Protein AF-A0A6C0E904-F1 (afdb_monomer_lite)

Secondary structure (DSSP, 8-state):
--STTSTT-EEEEEEETTTTEEEEEEES--TTS--SEEEEEEETTTTEEEEEEESSPP--------TTSHHHHHHHHHHHHHHHHHHHHTT-HHHHHHHHHHHHHH-HHHHHHHHHHHHHHTS--BTTHHHHHHHHHHTTSSPPPHHHHHHHHHHHHH----------TT---PPP-HHHHHHHHTS---HHHHHHHHHHHHHHHT---HHHHHHHHHHHHHHHHHHHSTTHHHHHTTSBPPPSS---------SPPPPPGGGS-TTT-TTHHHHHHHHHHHHH-----HHHHHHHHIIIIIT--TT---HHHHHHHHHHHHHHHHHHHHHHHHHHHHHHHH----

Structure (mmCIF, N/CA/C/O backbone):
data_AF-A0A6C0E904-F1
#
_entry.id   AF-A0A6C0E904-F1
#
loop_
_atom_site.group_PDB
_atom_site.id
_atom_site.type_symbol
_atom_site.label_atom_id
_atom_site.label_alt_id
_atom_site.label_comp_id
_atom_site.label_asym_id
_atom_site.label_entity_id
_atom_site.label_seq_id
_atom_site.pdbx_PDB_ins_code
_atom_site.Cartn_x
_atom_site.Cartn_y
_atom_site.Cartn_z
_atom_site.occupancy
_atom_site.B_iso_or_equiv
_atom_site.auth_seq_id
_atom_site.auth_comp_id
_atom_site.auth_asym_id
_atom_site.auth_atom_id
_atom_site.pdbx_PDB_model_num
ATOM 1 N N . MET A 1 1 ? -29.535 -12.963 14.434 1.00 43.94 1 MET A N 1
ATOM 2 C CA . MET A 1 1 ? -30.318 -11.845 13.851 1.00 43.94 1 MET A CA 1
ATOM 3 C C . MET A 1 1 ? -29.346 -10.723 13.521 1.00 43.94 1 MET A C 1
ATOM 5 O O . MET A 1 1 ? -28.698 -10.264 14.450 1.00 43.94 1 MET A O 1
ATOM 9 N N . ASN A 1 2 ? -29.235 -10.343 12.244 1.00 56.12 2 ASN A N 1
ATOM 10 C CA . ASN A 1 2 ? -28.222 -9.419 11.703 1.00 56.12 2 ASN A CA 1
ATOM 11 C C . ASN A 1 2 ? -28.198 -8.074 12.448 1.00 56.12 2 ASN A C 1
ATOM 13 O O . ASN A 1 2 ? -29.245 -7.440 12.568 1.00 56.12 2 ASN A O 1
ATOM 17 N N . SER A 1 3 ? -27.030 -7.636 12.924 1.00 60.50 3 SER A N 1
ATOM 18 C CA . SER A 1 3 ? -26.832 -6.307 13.523 1.00 60.50 3 SER A CA 1
ATOM 19 C C . SER A 1 3 ? -27.028 -5.215 12.477 1.00 60.50 3 SER A C 1
ATOM 21 O O . SER A 1 3 ? -27.799 -4.291 12.703 1.00 60.50 3 SER A O 1
ATOM 23 N N . LEU A 1 4 ? -26.421 -5.373 11.299 1.00 62.88 4 LEU A N 1
ATOM 24 C CA . LEU A 1 4 ? -26.416 -4.368 10.227 1.00 62.88 4 LEU A CA 1
ATOM 25 C C . LEU A 1 4 ? -27.795 -4.016 9.645 1.00 62.88 4 LEU A C 1
ATOM 27 O O . LEU A 1 4 ? -27.949 -2.959 9.044 1.00 62.88 4 LEU A O 1
ATOM 31 N N . ALA A 1 5 ? -28.791 -4.892 9.799 1.00 59.69 5 ALA A N 1
ATOM 32 C CA . ALA A 1 5 ? -30.142 -4.692 9.265 1.00 59.69 5 ALA A CA 1
ATOM 33 C C . ALA A 1 5 ? -31.155 -4.215 10.321 1.00 59.69 5 ALA A C 1
ATOM 35 O O . ALA A 1 5 ? -32.323 -4.005 9.997 1.00 59.69 5 ALA A O 1
ATOM 36 N N . LYS A 1 6 ? -30.746 -4.085 11.589 1.00 68.19 6 LYS A N 1
ATOM 37 C CA . LYS A 1 6 ? -31.624 -3.588 12.651 1.00 68.19 6 LYS A CA 1
ATOM 38 C C . LYS A 1 6 ? -31.617 -2.065 12.654 1.00 68.19 6 LYS A C 1
ATOM 40 O O . LYS A 1 6 ? -30.557 -1.443 12.720 1.00 68.19 6 LYS A O 1
ATOM 45 N N . GLU A 1 7 ? -32.809 -1.477 12.668 1.00 62.47 7 GLU A N 1
ATOM 46 C CA . GLU A 1 7 ? -32.982 -0.061 12.982 1.00 62.47 7 GLU A CA 1
ATOM 47 C C . GLU A 1 7 ? -32.265 0.241 14.314 1.00 62.47 7 GLU A C 1
ATOM 49 O O . GLU A 1 7 ? -32.471 -0.457 15.309 1.00 62.47 7 GLU A O 1
ATOM 54 N N . ASN A 1 8 ? -31.404 1.265 14.317 1.00 73.81 8 ASN A N 1
ATOM 55 C CA . ASN A 1 8 ? -30.592 1.749 15.450 1.00 73.81 8 ASN A CA 1
ATOM 56 C C . ASN A 1 8 ? -29.243 1.061 15.735 1.00 73.81 8 ASN A C 1
ATOM 58 O O . ASN A 1 8 ? -28.628 1.374 16.757 1.00 73.81 8 ASN A O 1
ATOM 62 N N . VAL A 1 9 ? -28.730 0.179 14.872 1.00 83.12 9 VAL A N 1
ATOM 63 C CA . VAL A 1 9 ? -27.335 -0.287 15.001 1.00 83.12 9 VAL A CA 1
ATOM 64 C C . VAL A 1 9 ? -26.389 0.677 14.290 1.00 83.12 9 VAL A C 1
ATOM 66 O O . VAL A 1 9 ? -26.571 0.993 13.117 1.00 83.12 9 VAL A O 1
ATOM 69 N N . ARG A 1 10 ? -25.374 1.155 15.013 1.00 88.56 10 ARG A N 1
A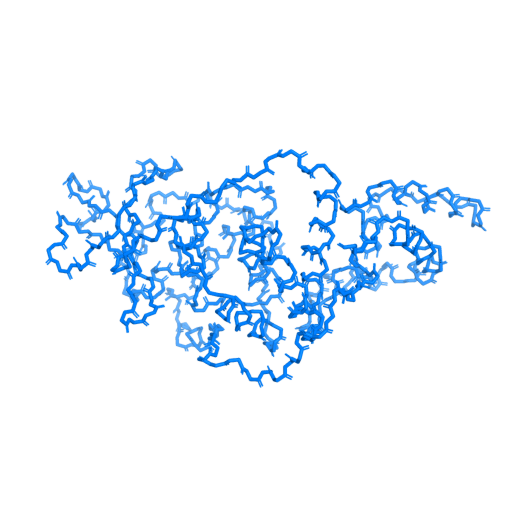TOM 70 C CA . ARG A 1 10 ? -24.295 1.987 14.478 1.00 88.56 10 ARG A CA 1
ATOM 71 C C . ARG A 1 10 ? -23.112 1.110 14.097 1.00 88.56 10 ARG A C 1
ATOM 73 O O . ARG A 1 10 ? -22.752 0.204 14.849 1.00 88.56 10 ARG A O 1
ATOM 80 N N . THR A 1 11 ? -22.482 1.442 12.978 1.00 92.81 11 THR A N 1
ATOM 81 C CA . THR A 1 11 ? -21.191 0.882 12.574 1.00 92.81 11 THR A CA 1
ATOM 82 C C . THR A 1 11 ? -20.101 1.873 12.950 1.00 92.81 11 THR A C 1
ATOM 84 O O . THR A 1 11 ? -20.075 2.985 12.424 1.00 92.81 11 THR A O 1
ATOM 87 N N . ILE A 1 12 ? -19.216 1.486 13.864 1.00 95.50 12 ILE A N 1
ATOM 88 C CA . ILE A 1 12 ? -18.150 2.343 14.388 1.00 95.50 12 ILE A CA 1
ATOM 89 C C . ILE A 1 12 ? -16.799 1.716 14.040 1.00 95.50 12 ILE A C 1
ATOM 91 O O . ILE A 1 12 ? -16.522 0.595 14.452 1.00 95.50 12 ILE A O 1
ATOM 95 N N . CYS A 1 13 ? -15.952 2.435 13.311 1.00 96.88 13 CYS A N 1
ATOM 96 C CA . CYS A 1 13 ? -14.543 2.104 13.112 1.00 96.88 13 CYS A CA 1
ATOM 97 C C . CYS A 1 13 ? -13.729 2.936 14.108 1.00 96.88 13 CYS A C 1
ATOM 99 O O . CYS A 1 13 ? -13.632 4.157 13.971 1.00 96.88 13 CYS A O 1
ATOM 101 N N . TYR A 1 14 ? -13.218 2.289 15.154 1.00 97.44 14 TYR A N 1
ATOM 102 C CA . TYR A 1 14 ? -12.625 2.959 16.308 1.00 97.44 14 TYR A CA 1
ATOM 103 C C . TYR A 1 14 ? -11.145 2.627 16.453 1.00 97.44 14 TYR A C 1
ATOM 105 O O . TYR A 1 14 ? -10.772 1.457 16.545 1.00 97.44 14 TYR A O 1
ATOM 113 N N . TYR A 1 15 ? -10.315 3.665 16.517 1.00 97.19 15 TYR A N 1
ATOM 114 C CA . TYR A 1 15 ? -8.904 3.563 16.870 1.00 97.19 15 TYR A CA 1
ATOM 115 C C . TYR A 1 15 ? -8.703 3.775 18.374 1.00 97.19 15 TYR A C 1
ATOM 117 O O . TYR A 1 15 ? -9.205 4.745 18.934 1.00 97.19 15 TYR A O 1
ATOM 125 N N . SER A 1 16 ? -7.937 2.892 19.018 1.00 96.12 16 SER A N 1
ATOM 126 C CA . SER A 1 16 ? -7.557 3.029 20.426 1.00 96.12 16 SER A CA 1
ATOM 127 C C . SER A 1 16 ? -6.057 3.254 20.568 1.00 96.12 16 SER A C 1
ATOM 129 O O . SER A 1 16 ? -5.263 2.355 20.290 1.00 96.12 16 SER A O 1
ATOM 131 N N . THR A 1 17 ? -5.659 4.404 21.103 1.00 93.62 17 THR A N 1
ATOM 132 C CA . THR A 1 17 ? -4.259 4.730 21.419 1.00 93.62 17 THR A CA 1
ATOM 133 C C . THR A 1 17 ? -3.645 3.788 22.439 1.00 93.62 17 THR A C 1
ATOM 135 O O . THR A 1 17 ? -2.466 3.459 22.333 1.00 93.62 17 THR A O 1
ATOM 138 N N . LYS A 1 18 ? -4.441 3.298 23.398 1.00 93.38 18 LYS A N 1
ATOM 139 C CA . LYS A 1 18 ? -3.979 2.344 24.416 1.00 93.38 18 LYS A CA 1
ATOM 140 C C . LYS A 1 18 ? -3.480 1.036 23.802 1.00 93.38 18 LYS A C 1
ATOM 142 O O . LYS A 1 18 ? -2.537 0.442 24.315 1.00 93.38 18 LYS A O 1
ATOM 147 N N . THR A 1 19 ? -4.148 0.560 22.753 1.00 93.56 19 THR A N 1
ATOM 148 C CA . THR A 1 19 ? -3.811 -0.718 22.103 1.00 93.56 19 THR A CA 1
ATOM 149 C C . THR A 1 19 ? -3.031 -0.542 20.805 1.00 93.56 19 THR A C 1
ATOM 151 O O . THR A 1 19 ? -2.416 -1.499 20.344 1.00 93.56 19 THR A O 1
ATOM 154 N N . GLY A 1 20 ? -3.066 0.651 20.207 1.00 92.00 20 GLY A N 1
ATOM 155 C CA . GLY A 1 20 ? -2.562 0.909 18.861 1.00 92.00 20 GLY A CA 1
ATOM 156 C C . GLY A 1 20 ? -3.383 0.231 17.760 1.00 92.00 20 GLY A C 1
ATOM 157 O O . GLY A 1 20 ? -2.910 0.147 16.632 1.00 92.00 20 GLY A O 1
ATOM 158 N N . LYS A 1 21 ? -4.589 -0.273 18.060 1.00 95.12 21 LYS A N 1
ATOM 159 C CA . LYS A 1 21 ? -5.407 -1.063 17.127 1.00 95.12 21 LYS A CA 1
ATOM 160 C C . LYS A 1 21 ? -6.662 -0.320 16.687 1.00 95.12 21 LYS A C 1
ATOM 162 O O . LYS A 1 21 ? -7.208 0.505 17.422 1.00 95.12 21 LYS A O 1
ATOM 167 N N . VAL A 1 22 ? -7.123 -0.652 15.483 1.00 97.00 22 VAL A N 1
ATOM 168 C CA . VAL A 1 22 ? -8.431 -0.247 14.957 1.00 97.00 22 VAL A CA 1
ATOM 169 C C . VAL A 1 22 ? -9.358 -1.448 14.974 1.00 97.00 22 VAL A C 1
ATOM 171 O O . VAL A 1 22 ? -9.016 -2.485 14.409 1.00 97.00 22 VAL A O 1
ATOM 174 N N . ASN A 1 23 ? -10.526 -1.276 15.586 1.00 96.38 23 ASN A N 1
ATOM 175 C CA . ASN A 1 23 ? -11.571 -2.289 15.652 1.00 96.38 23 ASN A CA 1
ATOM 176 C C . ASN A 1 23 ? -12.877 -1.765 15.053 1.00 96.38 23 ASN A C 1
ATOM 178 O O . ASN A 1 23 ? -13.188 -0.573 15.143 1.00 96.38 23 ASN A O 1
ATOM 182 N N . TRP A 1 24 ? -13.662 -2.674 14.482 1.00 94.69 24 TRP A N 1
ATOM 183 C CA . TRP A 1 24 ? -15.008 -2.387 13.998 1.00 94.69 24 TRP A CA 1
ATOM 184 C C . TRP A 1 24 ? -16.057 -2.885 14.991 1.00 94.69 24 TRP A C 1
ATOM 186 O O . TRP A 1 24 ? -16.053 -4.048 15.384 1.00 94.69 24 TRP A O 1
ATOM 196 N N . TYR A 1 25 ? -16.976 -2.003 15.374 1.00 92.25 25 TYR A N 1
ATOM 197 C CA . TYR A 1 25 ? -18.057 -2.283 16.311 1.00 92.25 25 TYR A CA 1
ATOM 198 C C . TYR A 1 25 ? -19.418 -2.094 15.643 1.00 92.25 25 TYR A C 1
ATOM 200 O O . TYR A 1 25 ? -19.656 -1.093 14.966 1.00 92.25 25 TYR A O 1
ATOM 208 N N . PHE A 1 26 ? -20.337 -3.022 15.912 1.00 89.50 26 PHE A N 1
ATOM 209 C CA . PHE A 1 26 ? -21.730 -2.975 15.461 1.00 89.50 26 PHE A CA 1
ATOM 210 C C . PHE A 1 26 ? -22.632 -2.921 16.692 1.00 89.50 26 PHE A C 1
ATOM 212 O O . PHE A 1 26 ? -23.015 -3.946 17.255 1.00 89.50 26 PHE A O 1
ATOM 219 N N . THR A 1 27 ? -22.910 -1.713 17.176 1.00 88.38 27 THR A N 1
ATOM 220 C CA . THR A 1 27 ? -23.521 -1.496 18.497 1.00 88.38 27 THR A CA 1
ATOM 221 C C . THR A 1 27 ? -24.623 -0.445 18.449 1.00 88.38 27 THR A C 1
ATOM 223 O O . THR A 1 27 ? -24.579 0.494 17.658 1.00 88.38 27 THR A O 1
ATOM 226 N N . SER A 1 28 ? -25.622 -0.579 19.321 1.00 85.38 28 SER A N 1
ATOM 227 C CA . SER A 1 28 ? -26.646 0.450 19.537 1.00 85.38 28 SER A CA 1
ATOM 228 C C . SER A 1 28 ? -26.178 1.580 20.463 1.00 85.38 28 SER A C 1
ATOM 230 O O . SER A 1 28 ? -26.825 2.624 20.523 1.00 85.38 28 SER A O 1
ATOM 232 N N . SER A 1 29 ? -25.064 1.401 21.185 1.00 84.62 29 SER A N 1
ATOM 233 C CA . SER A 1 29 ? -24.567 2.359 22.180 1.00 84.62 29 SER A CA 1
ATOM 234 C C . SER A 1 29 ? -23.047 2.539 22.140 1.00 84.62 29 SER A C 1
ATOM 236 O O . SER A 1 29 ? -22.302 1.588 21.906 1.00 84.62 29 SER A O 1
ATOM 238 N N . ARG A 1 30 ? -22.601 3.770 22.433 1.00 85.62 30 ARG A N 1
ATOM 239 C CA . ARG A 1 30 ? -21.188 4.168 22.558 1.00 85.62 30 ARG A CA 1
ATOM 240 C C . ARG A 1 30 ? -20.601 3.943 23.957 1.00 85.62 30 ARG A C 1
ATOM 242 O O . ARG A 1 30 ? -19.405 4.133 24.118 1.00 85.62 30 ARG A O 1
ATOM 249 N N . ASN A 1 31 ? -21.404 3.562 24.956 1.00 80.69 31 ASN A N 1
ATOM 250 C CA . ASN A 1 31 ? -21.080 3.724 26.387 1.00 80.69 31 ASN A CA 1
ATOM 251 C C . ASN A 1 31 ? -19.760 3.092 26.879 1.00 80.69 31 ASN A C 1
ATOM 253 O O . ASN A 1 31 ? -19.313 3.436 27.966 1.00 80.69 31 ASN A O 1
ATOM 257 N N . ASN A 1 32 ? -19.139 2.194 26.109 1.00 87.94 32 ASN A N 1
ATOM 258 C CA . ASN A 1 32 ? -17.887 1.527 26.477 1.00 87.94 32 ASN A CA 1
ATOM 259 C C . ASN A 1 32 ? -16.644 2.076 25.751 1.00 87.94 32 ASN A C 1
ATOM 261 O O . ASN A 1 32 ? -15.551 1.560 25.970 1.00 87.94 32 ASN A O 1
ATOM 265 N N . LEU A 1 33 ? -16.793 3.069 24.869 1.00 91.50 33 LEU A N 1
ATOM 266 C CA . LEU A 1 33 ? -15.692 3.652 24.100 1.00 91.50 33 LEU A CA 1
ATOM 267 C C . LEU A 1 33 ? -15.381 5.059 24.621 1.00 91.50 33 LEU A C 1
ATOM 269 O O . LEU A 1 33 ? -16.272 5.907 24.689 1.00 91.50 33 LEU A O 1
ATOM 273 N N . ASP A 1 34 ? -14.114 5.315 24.949 1.00 94.75 34 ASP A N 1
ATOM 274 C CA . ASP A 1 34 ? -13.622 6.664 25.247 1.00 94.75 34 ASP A CA 1
ATOM 275 C C . ASP A 1 34 ? -13.427 7.406 23.920 1.00 94.75 34 ASP A C 1
ATOM 277 O O . ASP A 1 34 ? -12.420 7.235 23.231 1.00 94.75 34 ASP A O 1
ATOM 281 N N . ILE A 1 35 ? -14.463 8.121 23.484 1.00 95.25 35 ILE A N 1
ATOM 282 C CA . ILE A 1 35 ? -14.490 8.802 22.188 1.00 95.25 35 ILE A CA 1
ATOM 283 C C . ILE A 1 35 ? -14.208 10.284 22.413 1.00 95.25 35 ILE A C 1
ATOM 285 O O . ILE A 1 35 ? -15.073 11.026 22.878 1.00 95.25 35 ILE A O 1
ATOM 289 N N . LYS A 1 36 ? -13.011 10.715 22.014 1.00 95.00 36 LYS A N 1
ATOM 290 C CA . LYS A 1 36 ? -12.590 12.123 22.000 1.00 95.00 36 LYS A CA 1
ATOM 291 C C . LYS A 1 36 ? -12.672 12.750 20.609 1.00 95.00 36 LYS A C 1
ATOM 293 O O . LYS A 1 36 ? -12.889 13.953 20.482 1.00 95.00 36 LYS A O 1
ATOM 298 N N . PHE A 1 37 ? -12.565 11.931 19.566 1.00 94.81 37 PHE A N 1
ATOM 299 C CA . PHE A 1 37 ? -12.764 12.315 18.172 1.00 94.81 37 PHE A CA 1
ATOM 300 C C . PHE A 1 37 ? -13.828 11.429 17.524 1.00 94.81 37 PHE A C 1
ATOM 302 O O . PHE A 1 37 ? -13.813 10.214 17.704 1.00 94.81 37 PHE A O 1
ATOM 309 N N . SER A 1 38 ? -14.724 12.028 16.734 1.00 95.62 38 SER A N 1
ATOM 310 C CA . SER A 1 38 ? -15.719 11.311 15.934 1.00 95.62 38 SER A CA 1
ATOM 311 C C . SER A 1 38 ? -15.998 12.055 14.628 1.00 95.62 38 SER A C 1
ATOM 313 O O . SER A 1 38 ? -16.242 13.261 14.638 1.00 95.62 38 SER A O 1
ATOM 315 N N . LYS A 1 39 ? -16.055 11.327 13.512 1.00 95.06 39 LYS A N 1
ATOM 316 C CA . LYS A 1 39 ? -16.443 11.826 12.187 1.00 95.06 39 LYS A CA 1
ATOM 317 C C . LYS A 1 39 ? -17.333 10.803 11.492 1.00 95.06 39 LYS A C 1
ATOM 319 O O . LYS A 1 39 ? -16.958 9.645 11.364 1.00 95.06 39 LYS A O 1
ATOM 324 N N . GLU A 1 40 ? -18.496 11.227 11.014 1.00 96.06 40 GLU A N 1
ATOM 325 C CA . GLU A 1 40 ? -19.388 10.355 10.247 1.00 96.06 40 GLU A CA 1
ATOM 326 C C . GLU A 1 40 ? -19.047 10.414 8.752 1.00 96.06 40 GLU A C 1
ATOM 328 O O . GLU A 1 40 ? -18.824 11.492 8.194 1.00 96.06 40 GLU A O 1
ATOM 333 N N . ILE A 1 41 ? -19.002 9.254 8.097 1.00 95.00 41 ILE A N 1
ATOM 334 C CA . ILE A 1 41 ? -18.851 9.123 6.645 1.00 95.00 41 ILE A CA 1
ATOM 335 C C . ILE A 1 41 ? -19.942 8.223 6.073 1.00 95.00 41 ILE A C 1
ATOM 337 O O . ILE A 1 41 ? -20.451 7.327 6.744 1.00 95.00 41 ILE A O 1
ATOM 341 N N . ARG A 1 42 ? -20.276 8.431 4.797 1.00 93.12 42 ARG A N 1
ATOM 342 C CA . ARG A 1 42 ? -21.235 7.592 4.074 1.00 93.12 42 ARG A CA 1
ATOM 343 C C . ARG A 1 42 ? -20.514 6.591 3.178 1.00 93.12 42 ARG A C 1
ATOM 345 O O . ARG A 1 42 ? -19.883 6.987 2.200 1.00 93.12 42 ARG A O 1
ATOM 352 N N . TRP A 1 43 ? -20.691 5.306 3.461 1.00 91.12 43 TRP A N 1
ATOM 353 C CA . TRP A 1 43 ? -20.290 4.200 2.598 1.00 91.12 43 TRP A CA 1
ATOM 354 C C . TRP A 1 43 ? -21.343 4.006 1.505 1.00 91.12 43 TRP A C 1
ATOM 356 O O . TRP A 1 43 ? -22.424 3.464 1.747 1.00 91.12 43 TRP A O 1
ATOM 366 N N . LYS A 1 44 ? -21.070 4.520 0.304 1.00 88.25 44 LYS A N 1
ATOM 367 C CA . LYS A 1 44 ? -22.079 4.656 -0.759 1.00 88.25 44 LYS A CA 1
ATOM 368 C C . LYS A 1 44 ? -22.573 3.311 -1.282 1.00 88.25 44 LYS A C 1
ATOM 370 O O . LYS A 1 44 ? -23.779 3.136 -1.436 1.00 88.25 44 LYS A O 1
ATOM 375 N N . GLU A 1 45 ? -21.655 2.382 -1.503 1.00 85.12 45 GLU A N 1
ATOM 376 C CA . GLU A 1 45 ? -21.875 1.048 -2.066 1.00 85.12 45 GLU A CA 1
ATOM 377 C C . GLU A 1 45 ? -22.826 0.236 -1.185 1.00 85.12 45 GLU A C 1
ATOM 379 O O . GLU A 1 45 ? -23.740 -0.418 -1.682 1.00 85.12 45 GLU A O 1
ATOM 384 N N . LEU A 1 46 ? -22.666 0.356 0.134 1.00 85.69 46 LEU A N 1
ATOM 385 C CA . LEU A 1 46 ? -23.505 -0.319 1.122 1.00 85.69 46 LEU A CA 1
ATOM 386 C C . LEU A 1 46 ? -24.697 0.509 1.597 1.00 85.69 46 LEU A C 1
ATOM 388 O O . LEU A 1 46 ? -25.559 -0.011 2.301 1.00 85.69 46 LEU A O 1
ATOM 392 N N . LYS A 1 47 ? -24.748 1.797 1.240 1.00 88.06 47 LYS A N 1
ATOM 393 C CA . LYS A 1 47 ? -25.707 2.775 1.776 1.00 88.06 47 LYS A CA 1
ATOM 394 C C . LYS A 1 47 ? -25.697 2.826 3.314 1.00 88.06 47 LYS A C 1
ATOM 396 O O . LYS A 1 47 ? -26.741 3.037 3.924 1.00 88.06 47 LYS A O 1
ATOM 401 N N . LEU A 1 48 ? -24.522 2.663 3.922 1.00 88.44 48 LEU A N 1
ATOM 402 C CA . LEU A 1 48 ? -24.327 2.694 5.373 1.00 88.44 48 LEU A CA 1
ATOM 403 C C . LEU A 1 48 ? -23.641 3.988 5.804 1.00 88.44 48 LEU A C 1
ATOM 405 O O . LEU A 1 48 ? -22.784 4.509 5.091 1.00 88.44 48 LEU A O 1
ATOM 409 N N . ASN A 1 49 ? -23.975 4.469 6.997 1.00 92.25 49 ASN A N 1
ATOM 410 C CA . ASN A 1 49 ? -23.180 5.485 7.673 1.00 92.25 49 ASN A CA 1
ATOM 411 C C . ASN A 1 49 ? -22.202 4.794 8.627 1.00 92.25 49 ASN A C 1
ATOM 413 O O . ASN A 1 49 ? -22.586 3.892 9.372 1.00 92.25 49 ASN A O 1
ATOM 417 N N . ILE A 1 50 ? -20.942 5.212 8.579 1.00 94.56 50 ILE A N 1
ATOM 418 C CA . ILE A 1 50 ? -19.878 4.730 9.455 1.00 94.56 50 ILE A CA 1
ATOM 419 C C . ILE A 1 50 ? -19.430 5.891 10.324 1.00 94.56 50 ILE A C 1
ATOM 421 O O . ILE A 1 50 ? -19.132 6.976 9.824 1.00 94.56 50 ILE A O 1
ATOM 425 N N . GLU A 1 51 ? -19.331 5.643 11.618 1.00 96.50 51 GLU A N 1
ATOM 426 C CA . GLU A 1 51 ? -18.680 6.543 12.551 1.00 96.50 51 GLU A CA 1
ATOM 427 C C . GLU A 1 51 ? -17.198 6.177 12.670 1.00 96.50 51 GLU A C 1
ATOM 429 O O . GLU A 1 51 ? -16.850 5.080 13.096 1.00 96.50 51 GLU A O 1
ATOM 434 N N . LEU A 1 52 ? -16.315 7.093 12.297 1.00 96.62 52 LEU A N 1
ATOM 435 C CA . LEU A 1 52 ? -14.879 6.996 12.531 1.00 96.62 52 LEU A CA 1
ATOM 436 C C . LEU A 1 52 ? -14.594 7.644 13.875 1.00 96.62 52 LEU A C 1
ATOM 438 O O . LEU A 1 52 ? -14.813 8.846 14.017 1.00 96.62 52 LEU A O 1
ATOM 442 N N . ALA A 1 53 ? -14.123 6.877 14.847 1.00 96.94 53 ALA A N 1
ATOM 443 C CA . ALA A 1 53 ? -13.953 7.359 16.210 1.00 96.94 53 ALA A CA 1
ATOM 444 C C . ALA A 1 53 ? -12.561 7.047 16.771 1.00 96.94 53 ALA A C 1
ATOM 446 O O . ALA A 1 53 ? -11.870 6.147 16.298 1.00 96.94 53 ALA A O 1
ATOM 447 N N . SER A 1 54 ? -12.128 7.815 17.769 1.00 96.69 54 SER A N 1
ATOM 448 C CA . SER A 1 54 ? -10.843 7.610 18.442 1.00 96.69 54 SER A CA 1
ATOM 449 C C . SER A 1 54 ? -10.826 8.214 19.848 1.00 96.69 54 SER A C 1
ATOM 451 O O . SER A 1 54 ? -11.557 9.170 20.116 1.00 96.69 54 SER A O 1
ATOM 453 N N . ASP A 1 55 ? -9.967 7.685 20.721 1.00 95.69 55 ASP A N 1
ATOM 454 C CA . ASP A 1 55 ? -9.567 8.292 22.005 1.00 95.69 55 ASP A CA 1
ATOM 455 C C . ASP A 1 55 ? -8.477 9.377 21.849 1.00 95.69 55 ASP A C 1
ATOM 457 O O . ASP A 1 55 ? -8.040 9.974 22.834 1.00 95.69 55 ASP A O 1
ATOM 461 N N . LEU A 1 56 ? -8.048 9.668 20.615 1.00 93.19 56 LEU A N 1
ATOM 462 C CA . LEU A 1 56 ? -7.165 10.790 20.296 1.00 93.19 56 LEU A CA 1
ATOM 463 C C . LEU A 1 56 ? -7.891 12.131 20.389 1.00 93.19 56 LEU A C 1
ATOM 465 O O . LEU A 1 56 ? -8.991 12.309 19.864 1.00 93.19 56 LEU A O 1
ATOM 469 N N . GLU A 1 57 ? -7.208 13.109 20.971 1.00 87.56 57 GLU A N 1
ATOM 470 C CA . GLU A 1 57 ? -7.605 14.510 20.880 1.00 87.56 57 GLU A CA 1
ATOM 471 C C . GLU A 1 57 ? -7.236 15.055 19.500 1.00 87.56 57 GLU A C 1
ATOM 473 O O . GLU A 1 57 ? -6.147 14.802 18.980 1.00 87.56 57 GLU A O 1
ATOM 478 N N . VAL A 1 58 ? -8.164 15.792 18.887 1.00 84.25 58 VAL A N 1
ATOM 479 C CA . VAL A 1 58 ? -7.911 16.441 17.601 1.00 84.25 58 VAL A CA 1
ATOM 480 C C . VAL A 1 58 ? -6.914 17.564 17.821 1.00 84.25 58 VAL A C 1
ATOM 482 O O . VAL A 1 58 ? -7.207 18.542 18.506 1.00 84.25 58 VAL A O 1
ATOM 485 N N . THR A 1 59 ? -5.751 17.457 17.194 1.00 71.81 59 THR A N 1
ATOM 486 C CA . THR A 1 59 ? -4.862 18.599 17.031 1.00 71.81 59 THR A CA 1
ATOM 487 C C . THR A 1 59 ? -5.361 19.386 15.824 1.00 71.81 59 THR A C 1
ATOM 489 O O . THR A 1 59 ? -5.315 18.914 14.691 1.00 71.81 59 THR A O 1
ATOM 492 N N . SER A 1 60 ? -5.928 20.571 16.055 1.00 59.38 60 SER A N 1
ATOM 493 C CA . SER A 1 60 ? -6.350 21.473 14.981 1.00 59.38 60 SER A CA 1
ATOM 494 C C . SER A 1 60 ? -5.122 21.920 14.182 1.00 59.38 60 SER A C 1
ATOM 496 O O . SER A 1 60 ? -4.456 22.890 14.539 1.00 59.38 60 SER A O 1
ATOM 498 N N . ASN A 1 61 ? -4.785 21.194 13.119 1.00 55.09 61 ASN A N 1
ATOM 499 C CA . ASN A 1 61 ? -3.784 21.637 12.160 1.00 55.09 61 ASN A CA 1
ATOM 500 C C . ASN A 1 61 ? -4.458 22.571 11.149 1.00 55.09 61 ASN A C 1
ATOM 502 O O . ASN A 1 61 ? -4.917 22.129 10.099 1.00 55.09 61 ASN A O 1
ATOM 506 N N . ASP A 1 62 ? -4.454 23.871 11.448 1.00 49.91 62 ASP A N 1
ATOM 507 C CA . ASP A 1 62 ? -4.755 24.965 10.506 1.00 49.91 62 ASP A CA 1
ATOM 508 C C . ASP A 1 62 ? -3.635 25.153 9.458 1.00 49.91 62 ASP A C 1
ATOM 510 O O . ASP A 1 62 ? -3.325 26.266 9.032 1.00 49.91 62 ASP A O 1
ATOM 514 N N . GLN A 1 63 ? -2.965 24.076 9.034 1.00 51.94 63 GLN A N 1
ATOM 515 C CA . GLN A 1 63 ? -1.994 24.183 7.950 1.00 51.94 63 GLN A CA 1
ATOM 516 C C . GLN A 1 63 ? -2.718 24.137 6.608 1.00 51.94 63 GLN A C 1
ATOM 518 O O . GLN A 1 63 ? -3.069 23.077 6.089 1.00 51.94 63 GLN A O 1
ATOM 523 N N . ASP A 1 64 ? -2.931 25.343 6.081 1.00 45.50 64 ASP A N 1
ATOM 524 C CA . ASP A 1 64 ? -3.328 25.666 4.716 1.00 45.50 64 ASP A CA 1
ATOM 525 C C . ASP A 1 64 ? -2.741 24.677 3.696 1.00 45.50 64 ASP A C 1
ATOM 527 O O . ASP A 1 64 ? -1.536 24.652 3.421 1.00 45.50 64 ASP A O 1
ATOM 531 N N . ILE A 1 65 ? -3.624 23.893 3.072 1.00 54.59 65 ILE A N 1
ATOM 532 C CA . ILE A 1 65 ? -3.315 23.101 1.881 1.00 54.59 65 ILE A CA 1
ATOM 533 C C . ILE A 1 65 ? -3.056 24.096 0.745 1.00 54.59 65 ILE A C 1
ATOM 535 O O . ILE A 1 65 ? -3.965 24.521 0.028 1.00 54.59 65 ILE A O 1
ATOM 539 N N . ASN A 1 66 ? -1.798 24.505 0.602 1.00 48.97 66 ASN A N 1
ATOM 540 C CA . ASN A 1 66 ? -1.361 25.521 -0.346 1.00 48.97 66 ASN A CA 1
ATOM 541 C C . ASN A 1 66 ? -1.467 24.989 -1.793 1.00 48.97 66 ASN A C 1
ATOM 543 O O . ASN A 1 66 ? -0.538 24.428 -2.371 1.00 48.97 66 ASN A O 1
ATOM 547 N N . THR A 1 67 ? -2.647 25.151 -2.390 1.00 50.94 67 THR A N 1
ATOM 548 C CA . THR A 1 67 ? -3.130 24.441 -3.589 1.00 50.94 67 THR A CA 1
ATOM 549 C C . THR A 1 67 ? -2.574 24.980 -4.921 1.00 50.94 67 THR A C 1
ATOM 551 O O . THR A 1 67 ? -3.103 24.675 -5.986 1.00 50.94 67 THR A O 1
ATOM 554 N N . ARG A 1 68 ? -1.520 25.811 -4.928 1.00 40.81 68 ARG A N 1
ATOM 555 C CA . ARG A 1 68 ? -1.076 26.531 -6.149 1.00 40.81 68 ARG A CA 1
ATOM 556 C C . ARG A 1 68 ? 0.303 26.146 -6.711 1.00 40.81 68 ARG A C 1
ATOM 558 O O . ARG A 1 68 ? 0.623 26.583 -7.810 1.00 40.81 68 ARG A O 1
ATOM 565 N N . LYS A 1 69 ? 1.077 25.259 -6.066 1.00 52.81 69 LYS A N 1
ATOM 566 C CA . LYS A 1 69 ? 2.329 24.674 -6.628 1.00 52.81 69 LYS A CA 1
ATOM 567 C C . LYS A 1 69 ? 2.126 23.344 -7.399 1.00 52.81 69 LYS A C 1
ATOM 569 O O . LYS A 1 69 ? 3.094 22.702 -7.804 1.00 52.81 69 LYS A O 1
ATOM 574 N N . LEU A 1 70 ? 0.873 22.944 -7.646 1.00 55.09 70 LEU A N 1
ATOM 575 C CA . LEU A 1 70 ? 0.487 21.551 -7.911 1.00 55.09 70 LEU A CA 1
ATOM 576 C C . LEU A 1 70 ? 1.082 20.885 -9.164 1.00 55.09 70 LEU A C 1
ATOM 578 O O . LEU A 1 70 ? 1.450 19.719 -9.090 1.00 55.09 70 LEU A O 1
ATOM 582 N N . LEU A 1 71 ? 1.171 21.541 -10.325 1.00 50.66 71 LEU A N 1
ATOM 583 C CA . LEU A 1 71 ? 1.413 20.799 -11.578 1.00 50.66 71 LEU A CA 1
ATOM 584 C C . LEU A 1 71 ? 2.850 20.266 -11.731 1.00 50.66 71 LEU A C 1
ATOM 586 O O . LEU A 1 71 ? 3.025 19.102 -12.092 1.00 50.66 71 LEU A O 1
ATOM 590 N N . SER A 1 72 ? 3.879 21.066 -11.419 1.00 56.53 72 SER A N 1
ATOM 591 C CA . SER A 1 72 ? 5.277 20.594 -11.440 1.00 56.53 72 SER A CA 1
ATOM 592 C C . SER A 1 72 ? 5.565 19.615 -10.298 1.00 56.53 72 SER A C 1
ATOM 594 O O . SER A 1 72 ? 6.327 18.664 -10.471 1.00 56.53 72 SER A O 1
ATOM 596 N N . GLN A 1 73 ? 4.888 19.784 -9.158 1.00 71.19 73 GLN A N 1
ATOM 597 C CA . GLN A 1 73 ? 4.950 18.844 -8.042 1.00 71.19 73 GLN A CA 1
ATOM 598 C C . GLN A 1 73 ? 4.264 17.514 -8.367 1.00 71.19 73 GLN A C 1
ATOM 600 O O . GLN A 1 73 ? 4.760 16.480 -7.942 1.00 71.19 73 GLN A O 1
ATOM 605 N N . THR A 1 74 ? 3.196 17.495 -9.171 1.00 78.06 74 THR A N 1
ATOM 606 C CA . THR A 1 74 ? 2.434 16.265 -9.457 1.00 78.06 74 THR A CA 1
ATOM 607 C C . THR A 1 74 ? 3.284 15.221 -10.187 1.00 78.06 74 THR A C 1
ATOM 609 O O . THR A 1 74 ? 3.231 14.041 -9.843 1.00 78.06 74 THR A O 1
ATOM 612 N N . GLN A 1 75 ? 4.110 15.624 -11.164 1.00 80.31 75 GLN A N 1
ATOM 613 C CA . GLN A 1 75 ? 5.023 14.692 -11.848 1.00 80.31 75 GLN A CA 1
ATOM 614 C C . GLN A 1 75 ? 6.108 14.167 -10.901 1.00 80.31 75 GLN A C 1
ATOM 616 O O . GLN A 1 75 ? 6.394 12.970 -10.907 1.00 80.31 75 GLN A O 1
ATOM 621 N N . LYS A 1 76 ? 6.666 15.041 -10.053 1.00 84.69 76 LYS A N 1
ATOM 622 C CA . LYS A 1 76 ? 7.648 14.664 -9.026 1.00 84.69 76 LYS A CA 1
ATOM 623 C C . LYS A 1 76 ? 7.051 13.673 -8.021 1.00 84.69 76 LYS A C 1
ATOM 625 O O . LYS A 1 76 ? 7.646 12.631 -7.779 1.00 84.69 76 LYS A O 1
ATOM 630 N N . ILE A 1 77 ? 5.862 13.961 -7.495 1.00 90.06 77 ILE A N 1
ATOM 631 C CA . ILE A 1 77 ? 5.113 13.093 -6.577 1.00 90.06 77 ILE A CA 1
ATOM 632 C C . ILE A 1 77 ? 4.824 11.747 -7.246 1.00 90.06 77 ILE A C 1
ATOM 634 O O . ILE A 1 77 ? 5.153 10.707 -6.687 1.00 90.06 77 ILE A O 1
ATOM 638 N N . SER A 1 78 ? 4.300 11.750 -8.477 1.00 91.19 78 SER A N 1
ATOM 639 C CA . SER A 1 78 ? 4.007 10.518 -9.227 1.00 91.19 78 SER A CA 1
ATOM 640 C C . SER A 1 78 ? 5.249 9.644 -9.402 1.00 91.19 78 SER A C 1
ATOM 642 O O . SER A 1 78 ? 5.183 8.421 -9.260 1.00 91.19 78 SER A O 1
ATOM 644 N N . LEU A 1 79 ? 6.399 10.269 -9.671 1.00 91.25 79 LEU A N 1
ATOM 645 C CA . LEU A 1 79 ? 7.665 9.560 -9.754 1.00 91.25 79 LEU A CA 1
ATOM 646 C C . LEU A 1 79 ? 8.110 8.996 -8.414 1.00 91.25 79 LEU A C 1
ATOM 648 O O . LEU A 1 79 ? 8.465 7.824 -8.359 1.00 91.25 79 LEU A O 1
ATOM 652 N N . LEU A 1 80 ? 8.066 9.785 -7.344 1.00 93.44 80 LEU A N 1
ATOM 653 C CA . LEU A 1 80 ? 8.436 9.314 -6.013 1.00 93.44 80 LEU A CA 1
ATOM 654 C C . LEU A 1 80 ? 7.530 8.161 -5.554 1.00 93.44 80 LEU A C 1
ATOM 656 O O . LEU A 1 80 ? 8.038 7.172 -5.038 1.00 93.44 80 LEU A O 1
ATOM 660 N N . LEU A 1 81 ? 6.221 8.212 -5.821 1.00 95.38 81 LEU A N 1
ATOM 661 C CA . LEU A 1 81 ? 5.284 7.124 -5.508 1.00 95.38 81 LEU A CA 1
ATOM 662 C C . LEU A 1 81 ? 5.600 5.833 -6.284 1.00 95.38 81 LEU A C 1
ATOM 664 O O . LEU A 1 81 ? 5.527 4.737 -5.725 1.00 95.38 81 LEU A O 1
ATOM 668 N N . SER A 1 82 ? 5.969 5.945 -7.564 1.00 94.94 82 SER A N 1
ATOM 669 C CA . SER A 1 82 ? 6.424 4.804 -8.376 1.00 94.94 82 SER A CA 1
ATOM 670 C C . SER A 1 82 ? 7.776 4.263 -7.893 1.00 94.94 82 SER A C 1
ATOM 672 O O . SER A 1 82 ? 7.962 3.052 -7.761 1.00 94.94 82 SER A O 1
ATOM 674 N N . ASN A 1 83 ? 8.711 5.159 -7.565 1.00 95.44 83 ASN A N 1
ATOM 675 C CA . ASN A 1 83 ? 10.033 4.820 -7.051 1.00 95.44 83 ASN A CA 1
ATOM 676 C C . ASN A 1 83 ? 9.938 4.098 -5.702 1.00 95.44 83 ASN A C 1
ATOM 678 O O . ASN A 1 83 ? 10.594 3.077 -5.519 1.00 95.44 83 ASN A O 1
ATOM 682 N N . LEU A 1 84 ? 9.055 4.553 -4.803 1.00 97.81 84 LEU A N 1
ATOM 683 C CA . LEU A 1 84 ? 8.774 3.898 -3.524 1.00 97.81 84 LEU A CA 1
ATOM 684 C C . LEU A 1 84 ? 8.284 2.464 -3.735 1.00 97.81 84 LEU A C 1
ATOM 686 O O . LEU A 1 84 ? 8.807 1.535 -3.121 1.00 97.81 84 LEU A O 1
ATOM 690 N N . GLN A 1 85 ? 7.306 2.279 -4.627 1.00 97.56 85 GLN A N 1
ATOM 691 C CA . GLN A 1 85 ? 6.775 0.955 -4.946 1.00 97.56 85 GLN A CA 1
ATOM 692 C C . GLN A 1 85 ? 7.877 0.017 -5.434 1.00 97.56 85 GLN A C 1
ATOM 694 O O . GLN A 1 85 ? 7.987 -1.109 -4.956 1.00 97.56 85 GLN A O 1
ATOM 699 N N . ILE A 1 86 ? 8.731 0.485 -6.344 1.00 96.56 86 ILE A N 1
ATOM 700 C CA . ILE A 1 86 ? 9.822 -0.331 -6.880 1.00 96.56 86 ILE A CA 1
ATOM 701 C C . ILE A 1 86 ? 10.903 -0.597 -5.829 1.00 96.56 86 ILE A C 1
ATOM 703 O O . ILE A 1 86 ? 11.408 -1.718 -5.768 1.00 96.56 86 ILE A O 1
ATOM 707 N N . ALA A 1 87 ? 11.231 0.374 -4.976 1.00 97.50 87 ALA A N 1
ATOM 708 C CA . ALA A 1 87 ? 12.166 0.179 -3.873 1.00 97.50 87 ALA A CA 1
ATOM 709 C C . ALA A 1 87 ? 11.672 -0.920 -2.918 1.00 97.50 87 ALA A C 1
ATOM 711 O O . ALA A 1 87 ? 12.422 -1.849 -2.616 1.00 97.50 87 ALA A O 1
ATOM 712 N N . ILE A 1 88 ? 10.389 -0.898 -2.536 1.00 98.12 88 ILE A N 1
ATOM 713 C CA . ILE A 1 88 ? 9.774 -1.933 -1.687 1.00 98.12 88 ILE A CA 1
ATOM 714 C C . ILE A 1 88 ? 9.711 -3.288 -2.406 1.00 98.12 88 ILE A C 1
ATOM 716 O O . ILE A 1 88 ? 10.121 -4.313 -1.849 1.00 98.12 88 ILE A O 1
ATOM 720 N N . ARG A 1 89 ? 9.266 -3.308 -3.667 1.00 97.06 89 ARG A N 1
ATOM 721 C CA . ARG A 1 89 ? 9.223 -4.496 -4.539 1.00 97.06 89 ARG A CA 1
ATOM 722 C C . ARG A 1 89 ? 10.590 -5.176 -4.682 1.00 97.06 89 ARG A C 1
ATOM 724 O O . ARG A 1 89 ? 10.647 -6.397 -4.801 1.00 97.06 89 ARG A O 1
ATOM 731 N N . ARG A 1 90 ? 11.676 -4.397 -4.661 1.00 96.31 90 ARG A N 1
ATOM 732 C CA . ARG A 1 90 ? 13.070 -4.863 -4.782 1.00 96.31 90 ARG A CA 1
ATOM 733 C C . ARG A 1 90 ? 13.804 -5.014 -3.458 1.00 96.31 90 ARG A C 1
ATOM 735 O O . ARG A 1 90 ? 14.995 -5.302 -3.464 1.00 96.31 90 ARG A O 1
ATOM 742 N N . GLN A 1 91 ? 13.110 -4.794 -2.345 1.00 96.75 91 GLN A N 1
ATOM 743 C CA . GLN A 1 91 ? 13.677 -4.871 -1.001 1.00 96.75 91 GLN A CA 1
ATOM 744 C C . GLN A 1 91 ? 14.882 -3.929 -0.794 1.00 96.75 91 GLN A C 1
ATOM 746 O O . GLN A 1 91 ? 15.808 -4.238 -0.050 1.00 96.75 91 GLN A O 1
ATOM 751 N N . ASN A 1 92 ? 14.867 -2.756 -1.438 1.00 95.69 92 ASN A N 1
ATOM 752 C CA . ASN A 1 92 ? 15.878 -1.716 -1.257 1.00 95.69 92 ASN A CA 1
ATOM 753 C C . ASN A 1 92 ? 15.480 -0.781 -0.102 1.00 95.69 92 ASN A C 1
ATOM 755 O O . ASN A 1 92 ? 14.772 0.207 -0.310 1.00 95.69 92 ASN A O 1
ATOM 759 N N . LEU A 1 93 ? 15.927 -1.118 1.113 1.00 94.50 93 LEU A N 1
ATOM 760 C CA . LEU A 1 93 ? 15.527 -0.441 2.352 1.00 94.50 93 LEU A CA 1
ATOM 761 C C . LEU A 1 93 ? 15.895 1.042 2.384 1.00 94.50 93 LEU A C 1
ATOM 763 O O . LEU A 1 93 ? 15.016 1.870 2.600 1.00 94.50 93 LEU A O 1
ATOM 767 N N . ASN A 1 94 ? 17.164 1.373 2.141 1.00 92.31 94 ASN A N 1
ATOM 768 C CA . ASN A 1 94 ? 17.655 2.749 2.257 1.00 92.31 94 ASN A CA 1
ATOM 769 C C . ASN A 1 94 ? 16.888 3.680 1.313 1.00 92.31 94 ASN A C 1
ATOM 771 O O . ASN A 1 94 ? 16.318 4.678 1.742 1.00 92.31 94 ASN A O 1
ATOM 775 N N . CYS A 1 95 ? 16.763 3.267 0.050 1.00 92.69 95 CYS A N 1
ATOM 776 C CA . CYS A 1 95 ? 16.020 4.011 -0.958 1.00 92.69 95 CYS A CA 1
ATOM 777 C C . CYS A 1 95 ? 14.542 4.184 -0.562 1.00 92.69 95 CYS A C 1
ATOM 779 O O . CYS A 1 95 ? 14.009 5.286 -0.646 1.00 92.69 95 CYS A O 1
ATOM 781 N N . ALA A 1 96 ? 13.880 3.130 -0.070 1.00 96.06 96 ALA A N 1
ATOM 782 C CA . ALA A 1 96 ? 12.480 3.211 0.347 1.00 96.06 96 ALA A CA 1
ATOM 783 C C . ALA A 1 96 ? 12.260 4.188 1.519 1.00 96.06 96 ALA A C 1
ATOM 785 O O . ALA A 1 96 ? 11.293 4.949 1.493 1.00 96.06 96 ALA A O 1
ATOM 786 N N . ILE A 1 97 ? 13.155 4.198 2.514 1.00 94.44 97 ILE A N 1
ATOM 787 C CA . ILE A 1 97 ? 13.078 5.087 3.685 1.00 94.44 97 ILE A CA 1
ATOM 788 C C . ILE A 1 97 ? 13.312 6.552 3.295 1.00 94.44 97 ILE A C 1
ATOM 790 O O . ILE A 1 97 ? 12.546 7.423 3.715 1.00 94.44 97 ILE A O 1
ATOM 794 N N . GLU A 1 98 ? 14.304 6.830 2.446 1.00 91.62 98 GLU A N 1
ATOM 795 C CA . GLU A 1 98 ? 14.556 8.178 1.916 1.00 91.62 98 GLU A CA 1
ATOM 796 C C . GLU A 1 98 ? 13.335 8.706 1.144 1.00 91.62 98 GLU A C 1
ATOM 798 O O . GLU A 1 98 ? 12.844 9.805 1.417 1.00 91.62 98 GLU A O 1
ATOM 803 N N . ILE A 1 99 ? 12.789 7.903 0.219 1.00 94.12 99 ILE A N 1
ATOM 804 C CA . ILE A 1 99 ? 11.620 8.288 -0.587 1.00 94.12 99 ILE A CA 1
ATOM 805 C C . ILE A 1 99 ? 10.395 8.513 0.297 1.00 94.12 99 ILE A C 1
ATOM 807 O O . ILE A 1 99 ? 9.684 9.499 0.112 1.00 94.12 99 ILE A O 1
ATOM 811 N N . ALA A 1 100 ? 10.129 7.608 1.244 1.00 95.50 100 ALA A N 1
ATOM 812 C CA . ALA A 1 100 ? 8.991 7.726 2.147 1.00 95.50 100 ALA A CA 1
ATOM 813 C C . ALA A 1 100 ? 9.094 8.985 3.012 1.00 95.50 100 ALA A C 1
ATOM 815 O O . ALA A 1 100 ? 8.099 9.685 3.176 1.00 95.50 100 ALA A O 1
ATOM 816 N N . THR A 1 101 ? 10.292 9.322 3.493 1.00 92.38 101 THR A N 1
ATOM 817 C CA . THR A 1 101 ? 10.531 10.560 4.245 1.00 92.38 101 THR A CA 1
ATOM 818 C C . THR A 1 101 ? 10.241 11.795 3.392 1.00 92.38 101 THR A C 1
ATOM 820 O O . THR A 1 101 ? 9.541 12.704 3.836 1.00 92.38 101 THR A O 1
ATOM 823 N N . GLN A 1 102 ? 10.711 11.826 2.140 1.00 90.38 102 GLN A N 1
ATOM 824 C CA . GLN A 1 102 ? 10.413 12.941 1.237 1.00 90.38 102 GLN A CA 1
ATOM 825 C C . GLN A 1 102 ? 8.922 13.047 0.914 1.00 90.38 102 GLN A C 1
ATOM 827 O O . GLN A 1 102 ? 8.360 14.137 0.993 1.00 90.38 102 GLN A O 1
ATOM 832 N N . LEU A 1 103 ? 8.274 11.927 0.579 1.00 92.62 103 LEU A N 1
ATOM 833 C CA . LEU A 1 103 ? 6.839 11.881 0.305 1.00 92.62 103 LEU A CA 1
ATOM 834 C C . LEU A 1 103 ? 6.018 12.307 1.519 1.00 92.62 103 LEU A C 1
ATOM 836 O O . LEU A 1 103 ? 5.055 13.040 1.354 1.00 92.62 103 LEU A O 1
ATOM 840 N N . TYR A 1 104 ? 6.413 11.924 2.731 1.00 91.94 104 TYR A N 1
ATOM 841 C CA . TYR A 1 104 ? 5.730 12.341 3.952 1.00 91.94 104 TYR A CA 1
ATOM 842 C C . TYR A 1 104 ? 5.692 13.872 4.088 1.00 91.94 104 TYR A C 1
ATOM 844 O O . TYR A 1 104 ? 4.675 14.428 4.494 1.00 91.94 104 TYR A O 1
ATOM 852 N N . ASN A 1 105 ? 6.766 14.557 3.685 1.00 87.31 105 ASN A N 1
ATOM 853 C CA . ASN A 1 105 ? 6.866 16.014 3.765 1.00 87.31 105 ASN A CA 1
ATOM 854 C C . ASN A 1 105 ? 6.100 16.758 2.658 1.00 87.31 105 ASN A C 1
ATOM 856 O O . ASN A 1 105 ? 5.766 17.926 2.846 1.00 87.31 105 ASN A O 1
ATOM 860 N N . ILE A 1 106 ? 5.852 16.131 1.501 1.00 87.75 106 ILE A N 1
ATOM 861 C CA . ILE A 1 106 ? 5.261 16.814 0.331 1.00 87.75 106 ILE A CA 1
ATOM 862 C C . ILE A 1 106 ? 3.873 16.298 -0.074 1.00 87.75 106 ILE A C 1
ATOM 864 O O . ILE A 1 106 ? 3.131 17.029 -0.722 1.00 87.75 106 ILE A O 1
ATOM 868 N N . ASP A 1 107 ? 3.540 15.050 0.259 1.00 91.56 107 ASP A N 1
ATOM 869 C CA . ASP A 1 107 ? 2.282 14.368 -0.067 1.00 91.56 107 ASP A CA 1
ATOM 870 C C . ASP A 1 107 ? 2.041 13.168 0.873 1.00 91.56 107 ASP A C 1
ATOM 872 O O . ASP A 1 107 ? 2.122 11.992 0.495 1.00 91.56 107 ASP A O 1
ATOM 876 N N . GLN A 1 108 ? 1.754 13.471 2.141 1.00 92.44 108 GLN A N 1
ATOM 877 C CA . GLN A 1 108 ? 1.520 12.456 3.169 1.00 92.44 108 GLN A CA 1
ATOM 878 C C . GLN A 1 108 ? 0.334 11.540 2.825 1.00 92.44 108 GLN A C 1
ATOM 880 O O . GLN A 1 108 ? 0.413 10.328 3.028 1.00 92.44 108 GLN A O 1
ATOM 885 N N . LEU A 1 109 ? -0.759 12.090 2.283 1.00 93.00 109 LEU A N 1
ATOM 886 C CA . LEU A 1 109 ? -1.934 11.296 1.923 1.00 93.00 109 LEU A CA 1
ATOM 887 C C . LEU A 1 109 ? -1.629 10.339 0.766 1.00 93.00 109 LEU A C 1
ATOM 889 O O . LEU A 1 109 ? -1.961 9.155 0.866 1.00 93.00 109 LEU A O 1
ATOM 893 N N . GLY A 1 110 ? -0.967 10.815 -0.295 1.00 94.06 110 GLY A N 1
ATOM 894 C CA . GLY A 1 110 ? -0.563 9.967 -1.415 1.00 94.06 110 GLY A CA 1
ATOM 895 C C . GLY A 1 110 ? 0.383 8.847 -0.984 1.00 94.06 110 GLY A C 1
ATOM 896 O O . GLY A 1 110 ? 0.209 7.704 -1.412 1.00 94.06 110 GLY A O 1
ATOM 897 N N . LEU A 1 111 ? 1.316 9.124 -0.064 1.00 96.38 111 LEU A N 1
ATOM 898 C CA . LEU A 1 111 ? 2.170 8.104 0.554 1.00 96.38 111 LEU A CA 1
ATOM 899 C C . LEU A 1 111 ? 1.349 7.014 1.252 1.00 96.38 111 LEU A C 1
ATOM 901 O O . LEU A 1 111 ? 1.516 5.834 0.950 1.00 96.38 111 LEU A O 1
ATOM 905 N N . LEU A 1 112 ? 0.449 7.395 2.161 1.00 96.12 112 LEU A N 1
ATOM 906 C CA . LEU A 1 112 ? -0.363 6.452 2.939 1.00 96.12 112 LEU A CA 1
ATOM 907 C C . LEU A 1 112 ? -1.260 5.606 2.028 1.00 96.12 112 LEU A C 1
ATOM 909 O O . LEU A 1 112 ? -1.300 4.378 2.145 1.00 96.12 112 LEU A O 1
ATOM 913 N N . GLN A 1 113 ? -1.922 6.246 1.058 1.00 95.75 113 GLN A N 1
ATOM 914 C CA . GLN A 1 113 ? -2.716 5.554 0.045 1.00 95.75 113 GLN A CA 1
ATOM 915 C C . GLN A 1 113 ? -1.863 4.566 -0.752 1.00 95.75 113 GLN A C 1
ATOM 917 O O . GLN A 1 113 ? -2.293 3.433 -0.977 1.00 95.75 113 GLN A O 1
ATOM 922 N N . LYS A 1 114 ? -0.643 4.946 -1.140 1.00 96.56 114 LYS A N 1
ATOM 923 C CA . LYS A 1 114 ? 0.250 4.074 -1.902 1.00 96.56 114 LYS A CA 1
ATOM 924 C C . LYS A 1 114 ? 0.766 2.900 -1.075 1.00 96.56 114 LYS A C 1
ATOM 926 O O . LYS A 1 114 ? 0.792 1.788 -1.595 1.00 96.56 114 LYS A O 1
ATOM 931 N N . LEU A 1 115 ? 1.092 3.100 0.202 1.00 97.94 115 LEU A N 1
ATOM 932 C CA . LEU A 1 115 ? 1.463 2.012 1.114 1.00 97.94 115 LEU A CA 1
ATOM 933 C C . LEU A 1 115 ? 0.340 0.978 1.254 1.00 97.94 115 LEU A C 1
ATOM 935 O O . LEU A 1 115 ? 0.625 -0.219 1.255 1.00 97.94 115 LEU A O 1
ATOM 939 N N . SER A 1 116 ? -0.927 1.416 1.275 1.00 97.12 116 SER A N 1
ATOM 940 C CA . SER A 1 116 ? -2.069 0.490 1.330 1.00 97.12 116 SER A CA 1
ATOM 941 C C . SER A 1 116 ? -2.112 -0.434 0.108 1.00 97.12 116 SER A C 1
ATOM 943 O O . SER A 1 116 ? -2.329 -1.634 0.251 1.00 97.12 116 SER A O 1
ATOM 945 N N . ILE A 1 117 ? -1.807 0.087 -1.082 1.00 96.75 117 ILE A N 1
ATOM 946 C CA . ILE A 1 117 ? -1.751 -0.700 -2.320 1.00 96.75 117 ILE A CA 1
ATOM 947 C C . ILE A 1 117 ? -0.520 -1.613 -2.339 1.00 96.75 117 ILE A C 1
ATOM 949 O O . ILE A 1 117 ? -0.655 -2.809 -2.575 1.00 96.75 117 ILE A O 1
ATOM 953 N N . ILE A 1 118 ? 0.670 -1.081 -2.035 1.00 97.56 118 ILE A N 1
ATOM 954 C CA . ILE A 1 118 ? 1.936 -1.838 -2.056 1.00 97.56 118 ILE A CA 1
ATOM 955 C C . ILE A 1 118 ? 1.888 -3.034 -1.100 1.00 97.56 118 ILE A C 1
ATOM 957 O O . ILE A 1 118 ? 2.382 -4.108 -1.445 1.00 97.56 118 ILE A O 1
ATOM 961 N N . SER A 1 119 ? 1.277 -2.863 0.080 1.00 97.31 119 SER A N 1
ATOM 962 C CA . SER A 1 119 ? 1.137 -3.947 1.059 1.00 97.31 119 SER A CA 1
ATOM 963 C C . SER A 1 119 ? 0.412 -5.172 0.500 1.00 97.31 119 SER A C 1
ATOM 965 O O . SER A 1 119 ? 0.689 -6.283 0.926 1.00 97.31 119 SER A O 1
ATOM 967 N N . LEU A 1 120 ? -0.455 -4.984 -0.495 1.00 95.69 120 LEU A N 1
ATOM 968 C CA . LEU A 1 120 ? -1.224 -6.051 -1.121 1.00 95.69 120 LEU A CA 1
ATOM 969 C C . LEU A 1 120 ? -0.598 -6.517 -2.440 1.00 95.69 120 LEU A C 1
ATOM 971 O O . LEU A 1 120 ? -0.443 -7.710 -2.658 1.00 95.69 120 LEU A O 1
ATOM 975 N N . ASP A 1 121 ? -0.215 -5.592 -3.320 1.00 94.19 121 ASP A N 1
ATOM 976 C CA . ASP A 1 121 ? 0.261 -5.907 -4.679 1.00 94.19 121 ASP A CA 1
ATOM 977 C C . ASP A 1 121 ? 1.662 -6.558 -4.694 1.00 94.19 121 ASP A C 1
ATOM 979 O O . ASP A 1 121 ? 1.949 -7.520 -5.422 1.00 94.19 121 ASP A O 1
ATOM 983 N N . ASP A 1 122 ? 2.564 -6.029 -3.864 1.00 96.19 122 ASP A N 1
ATOM 984 C CA . ASP A 1 122 ? 3.992 -6.353 -3.906 1.00 96.19 122 ASP A CA 1
ATOM 985 C C . ASP A 1 122 ? 4.484 -7.173 -2.711 1.00 96.19 122 ASP A C 1
ATOM 987 O O . ASP A 1 122 ? 5.589 -7.728 -2.764 1.00 96.19 122 ASP A O 1
ATOM 991 N N . VAL A 1 123 ? 3.685 -7.238 -1.647 1.00 96.62 123 VAL A N 1
ATOM 992 C CA . VAL A 1 123 ? 4.021 -7.894 -0.381 1.00 96.62 123 VAL A CA 1
ATOM 993 C C . VAL A 1 123 ? 2.824 -8.743 0.073 1.00 96.62 123 VAL A C 1
ATOM 995 O O . VAL A 1 123 ? 2.284 -9.513 -0.716 1.00 96.62 123 VAL A O 1
ATOM 998 N N . ILE A 1 124 ? 2.431 -8.662 1.338 1.00 95.62 124 ILE A N 1
ATOM 999 C CA . ILE A 1 124 ? 1.338 -9.409 1.947 1.00 95.62 124 ILE A CA 1
ATOM 1000 C C . ILE A 1 124 ? 0.605 -8.488 2.926 1.00 95.62 124 ILE A C 1
ATOM 1002 O O . ILE A 1 124 ? 1.208 -7.549 3.458 1.00 95.62 124 ILE A O 1
ATOM 1006 N N . LEU A 1 125 ? -0.671 -8.782 3.187 1.00 96.75 125 LEU A N 1
ATOM 1007 C CA . LEU A 1 125 ? -1.522 -7.999 4.080 1.00 96.75 125 LEU A CA 1
ATOM 1008 C C . LEU A 1 125 ? -0.845 -7.719 5.434 1.00 96.75 125 LEU A C 1
ATOM 1010 O O . LEU A 1 125 ? -0.336 -8.620 6.110 1.00 96.75 125 LEU A O 1
ATOM 1014 N N . LEU A 1 126 ? -0.865 -6.443 5.818 1.00 96.69 126 LEU A N 1
ATOM 1015 C CA . LEU A 1 126 ? -0.379 -5.954 7.105 1.00 96.69 126 LEU A CA 1
ATOM 1016 C C . LEU A 1 126 ? -1.423 -6.197 8.198 1.00 96.69 126 LEU A C 1
ATOM 1018 O O . LEU A 1 126 ? -2.603 -5.932 7.982 1.00 96.69 126 LEU A O 1
ATOM 1022 N N . GLU A 1 127 ? -0.984 -6.593 9.395 1.00 95.88 127 GLU A N 1
ATOM 1023 C CA . GLU A 1 127 ? -1.845 -6.601 10.591 1.00 95.88 127 GLU A CA 1
ATOM 1024 C C . GLU A 1 127 ? -2.399 -5.188 10.867 1.00 95.88 127 GLU A C 1
ATOM 1026 O O . GLU A 1 127 ? -3.575 -5.033 11.183 1.00 95.88 127 GLU A O 1
ATOM 1031 N N . ASP A 1 128 ? -1.585 -4.151 10.637 1.00 96.00 128 ASP A N 1
ATOM 1032 C CA . ASP A 1 128 ? -1.950 -2.742 10.849 1.00 96.00 128 ASP A CA 1
ATOM 1033 C C . ASP A 1 128 ? -2.657 -2.089 9.650 1.00 96.00 128 ASP A C 1
ATOM 1035 O O . ASP A 1 128 ? -2.838 -0.868 9.612 1.00 96.00 128 ASP A O 1
ATOM 1039 N N . TYR A 1 129 ? -3.088 -2.869 8.654 1.00 97.75 129 TYR A N 1
ATOM 1040 C CA . TYR A 1 129 ? -3.874 -2.338 7.537 1.00 97.75 129 TYR A CA 1
ATOM 1041 C C . TYR A 1 129 ? -5.121 -1.544 7.989 1.00 97.75 129 TYR A C 1
ATOM 1043 O O . TYR A 1 129 ? -5.383 -0.484 7.410 1.00 97.75 129 TYR A O 1
ATOM 1051 N N . PRO A 1 130 ? -5.870 -1.962 9.036 1.00 98.00 130 PRO A N 1
ATOM 1052 C CA . PRO A 1 130 ? -7.012 -1.200 9.532 1.00 98.00 130 PRO A CA 1
ATOM 1053 C C . PRO A 1 130 ? -6.617 0.174 10.075 1.00 98.00 130 PRO A C 1
ATOM 1055 O O . PRO A 1 130 ? -7.307 1.159 9.817 1.00 98.00 130 PRO A O 1
ATOM 1058 N N . TYR A 1 131 ? -5.469 0.264 10.755 1.00 96.94 131 TYR A N 1
ATOM 1059 C CA . TYR A 1 131 ? -4.906 1.540 11.189 1.00 96.94 131 TYR A CA 1
ATOM 1060 C C . TYR A 1 131 ? -4.556 2.436 10.001 1.00 96.94 131 TYR A C 1
ATOM 1062 O O . TYR A 1 131 ? -4.970 3.596 9.961 1.00 96.94 131 TYR A O 1
ATOM 1070 N N . LEU A 1 132 ? -3.849 1.891 9.006 1.00 96.38 132 LEU A N 1
ATOM 1071 C CA . LEU A 1 132 ? -3.463 2.642 7.813 1.00 96.38 132 LEU A CA 1
ATOM 1072 C C . LEU A 1 132 ? -4.689 3.241 7.111 1.00 96.38 132 LEU A C 1
ATOM 1074 O O . LEU A 1 132 ? -4.679 4.413 6.735 1.00 96.38 132 LEU A O 1
ATOM 1078 N N . LEU A 1 133 ? -5.769 2.468 6.978 1.00 97.12 133 LEU A N 1
ATOM 1079 C CA . LEU A 1 133 ? -6.998 2.968 6.376 1.00 97.12 133 LEU A CA 1
ATOM 1080 C C . LEU A 1 133 ? -7.730 3.991 7.239 1.00 97.12 133 LEU A C 1
ATOM 1082 O O . LEU A 1 133 ? -8.223 4.983 6.697 1.00 97.12 133 LEU A O 1
ATOM 1086 N N . PHE A 1 134 ? -7.831 3.750 8.546 1.00 97.06 134 PHE A N 1
ATOM 1087 C CA . PHE A 1 134 ? -8.447 4.697 9.470 1.00 97.06 134 PHE A CA 1
ATOM 1088 C C . PHE A 1 134 ? -7.802 6.073 9.307 1.00 97.06 134 PHE A C 1
ATOM 1090 O O . PHE A 1 134 ? -8.485 7.061 9.052 1.00 97.06 134 PHE A O 1
ATOM 1097 N N . ILE A 1 135 ? -6.472 6.103 9.312 1.00 95.31 135 ILE A N 1
ATOM 1098 C CA . ILE A 1 135 ? -5.668 7.297 9.092 1.00 95.31 135 ILE A CA 1
ATOM 1099 C C . ILE A 1 135 ? -5.918 7.953 7.724 1.00 95.31 135 ILE A C 1
ATOM 1101 O O . ILE A 1 135 ? -6.153 9.159 7.672 1.00 95.31 135 ILE A O 1
ATOM 1105 N N . ILE A 1 136 ? -5.916 7.192 6.621 1.00 94.75 136 ILE A N 1
ATOM 1106 C CA . ILE A 1 136 ? -6.223 7.723 5.274 1.00 94.75 136 ILE A CA 1
ATOM 1107 C C . ILE A 1 136 ? -7.593 8.412 5.261 1.00 94.75 136 ILE A C 1
ATOM 1109 O O . ILE A 1 136 ? -7.777 9.460 4.647 1.00 94.75 136 ILE A O 1
ATOM 1113 N N . THR A 1 137 ? -8.551 7.809 5.953 1.00 94.75 137 THR A N 1
ATOM 1114 C CA . THR A 1 137 ? -9.956 8.207 5.991 1.00 94.75 137 THR A CA 1
ATOM 1115 C C . THR A 1 137 ? -10.192 9.468 6.837 1.00 94.75 137 THR A C 1
ATOM 1117 O O . THR A 1 137 ? -11.047 10.305 6.519 1.00 94.75 137 THR A O 1
ATOM 1120 N N . VAL A 1 138 ? -9.431 9.631 7.920 1.00 93.38 138 VAL A N 1
ATOM 1121 C CA . VAL A 1 138 ? -9.543 10.787 8.819 1.00 93.38 138 VAL A CA 1
ATOM 1122 C C . VAL A 1 138 ? -8.578 11.924 8.475 1.00 93.38 138 VAL A C 1
ATOM 1124 O O . VAL A 1 138 ? -8.688 12.994 9.063 1.00 93.38 138 VAL A O 1
ATOM 1127 N N . TYR A 1 139 ? -7.658 11.739 7.526 1.00 89.88 139 TYR A N 1
ATOM 1128 C CA . TYR A 1 139 ? -6.728 12.781 7.087 1.00 89.88 139 TYR A CA 1
ATOM 1129 C C . TYR A 1 139 ? -7.466 14.048 6.589 1.00 89.88 139 TYR A C 1
ATOM 1131 O O . TYR A 1 139 ? -8.500 13.927 5.922 1.00 89.88 139 TYR A O 1
ATOM 1139 N N . PRO A 1 140 ? -6.961 15.270 6.870 1.00 90.06 140 PRO A N 1
ATOM 1140 C CA . PRO A 1 140 ? -5.755 15.608 7.644 1.00 90.06 140 PRO A CA 1
ATOM 1141 C C . PRO A 1 140 ? -5.990 15.754 9.159 1.00 90.06 140 PRO A C 1
ATOM 1143 O O . PRO A 1 140 ? -5.135 16.280 9.863 1.00 90.06 140 PRO A O 1
ATOM 1146 N N . THR A 1 141 ? -7.146 15.328 9.676 1.00 89.25 141 THR A N 1
ATOM 1147 C CA . THR A 1 141 ? -7.580 15.630 11.049 1.00 89.25 141 THR A CA 1
ATOM 1148 C C . THR A 1 141 ? -6.725 14.967 12.126 1.00 89.25 141 THR A C 1
ATOM 1150 O O . THR A 1 141 ? -6.538 15.544 13.191 1.00 89.25 141 THR A O 1
ATOM 1153 N N . ILE A 1 142 ? -6.205 13.766 11.868 1.00 88.00 142 ILE A N 1
ATOM 1154 C CA . ILE A 1 142 ? -5.292 13.076 12.783 1.00 88.00 142 ILE A CA 1
ATOM 1155 C C . ILE A 1 142 ? -3.904 13.053 12.161 1.00 88.00 142 ILE A C 1
ATOM 1157 O O . ILE A 1 142 ? -3.715 12.564 11.044 1.00 88.00 142 ILE A O 1
ATOM 1161 N N . LYS A 1 143 ? -2.926 13.561 12.912 1.00 85.25 143 LYS A N 1
ATOM 1162 C CA . LYS A 1 143 ? -1.520 13.501 12.533 1.00 85.25 143 LYS A CA 1
ATOM 1163 C C . LYS A 1 143 ? -1.017 12.062 12.649 1.00 85.25 143 LYS A C 1
ATOM 1165 O O . LYS A 1 143 ? -1.164 11.419 13.685 1.00 85.25 143 LYS A O 1
ATOM 1170 N N . VAL A 1 144 ? -0.392 11.577 11.584 1.00 88.81 144 VAL A N 1
ATOM 1171 C CA . VAL A 1 144 ? 0.382 10.331 11.602 1.00 88.81 144 VAL A CA 1
ATOM 1172 C C . VAL A 1 144 ? 1.801 10.682 11.968 1.00 88.81 144 VAL A C 1
ATOM 1174 O O . VAL A 1 144 ? 2.334 11.629 11.406 1.00 88.81 144 VAL A O 1
ATOM 1177 N N . GLU A 1 145 ? 2.433 9.927 12.852 1.00 91.50 145 GLU A N 1
ATOM 1178 C CA . GLU A 1 145 ? 3.851 10.128 13.129 1.00 91.50 145 GLU A CA 1
ATOM 1179 C C . GLU A 1 145 ? 4.714 9.504 12.026 1.00 91.50 145 GLU A C 1
ATOM 1181 O O . GLU A 1 145 ? 4.473 8.371 11.600 1.00 91.50 145 GLU A O 1
ATOM 1186 N N . LEU A 1 146 ? 5.743 10.233 11.577 1.00 91.69 146 LEU A N 1
ATOM 1187 C CA . LEU A 1 146 ? 6.676 9.767 10.544 1.00 91.69 146 LEU A CA 1
ATOM 1188 C C . LEU A 1 146 ? 7.300 8.415 10.915 1.00 91.69 146 LEU A C 1
ATOM 1190 O O . LEU A 1 146 ? 7.358 7.527 10.071 1.00 91.69 146 LEU A O 1
ATOM 1194 N N . ASP A 1 147 ? 7.696 8.233 12.179 1.00 92.75 147 ASP A N 1
ATOM 1195 C CA . ASP A 1 147 ? 8.258 6.972 12.685 1.00 92.75 147 ASP A CA 1
ATOM 1196 C C . ASP A 1 147 ? 7.349 5.774 12.375 1.00 92.75 147 ASP A C 1
ATOM 1198 O O . ASP A 1 147 ? 7.798 4.748 11.869 1.00 92.75 147 ASP A O 1
ATOM 1202 N N . MET A 1 148 ? 6.036 5.925 12.564 1.00 93.31 148 MET A N 1
ATOM 1203 C CA . MET A 1 148 ? 5.086 4.862 12.260 1.00 93.31 148 MET A CA 1
ATOM 1204 C C . MET A 1 148 ? 5.042 4.525 10.770 1.00 93.31 148 MET A C 1
ATOM 1206 O O . MET A 1 148 ? 5.029 3.347 10.411 1.00 93.31 148 MET A O 1
ATOM 1210 N N . VAL A 1 149 ? 5.062 5.542 9.908 1.00 95.94 149 VAL A N 1
ATOM 1211 C CA . VAL A 1 149 ? 5.102 5.355 8.452 1.00 95.94 149 VAL A CA 1
ATOM 1212 C C . VAL A 1 149 ? 6.388 4.638 8.038 1.00 95.94 149 VAL A C 1
ATOM 1214 O O . VAL A 1 149 ? 6.336 3.694 7.249 1.00 95.94 149 VAL A O 1
ATOM 1217 N N . LEU A 1 150 ? 7.532 5.027 8.605 1.00 95.56 150 LEU A N 1
ATOM 1218 C CA . LEU A 1 150 ? 8.823 4.407 8.308 1.00 95.56 150 LEU A CA 1
ATOM 1219 C C . LEU A 1 150 ? 8.905 2.957 8.801 1.00 95.56 150 LEU A C 1
ATOM 1221 O O . LEU A 1 150 ? 9.436 2.119 8.077 1.00 95.56 150 LEU A O 1
ATOM 1225 N N . ARG A 1 151 ? 8.318 2.620 9.957 1.00 95.19 151 ARG A N 1
ATOM 1226 C CA . ARG A 1 151 ? 8.218 1.223 10.423 1.00 95.19 151 ARG A CA 1
ATOM 1227 C C . ARG A 1 151 ? 7.380 0.361 9.479 1.00 95.19 151 ARG A C 1
ATOM 1229 O O . ARG A 1 151 ? 7.763 -0.774 9.203 1.00 95.19 151 ARG A O 1
ATOM 1236 N N . ILE A 1 152 ? 6.277 0.890 8.935 1.00 97.06 152 ILE A N 1
ATOM 1237 C CA . ILE A 1 152 ? 5.485 0.191 7.905 1.00 97.06 152 ILE A CA 1
ATOM 1238 C C . ILE A 1 152 ? 6.339 -0.038 6.652 1.00 97.06 152 ILE A C 1
ATOM 1240 O O . ILE A 1 152 ? 6.385 -1.153 6.137 1.00 97.06 152 ILE A O 1
ATOM 1244 N N . VAL A 1 153 ? 7.049 0.989 6.175 1.00 97.56 153 VAL A N 1
ATOM 1245 C CA . VAL A 1 153 ? 7.942 0.880 5.008 1.00 97.56 153 VAL A CA 1
ATOM 1246 C C . VAL A 1 153 ? 9.025 -0.172 5.245 1.00 97.56 153 VAL A C 1
ATOM 1248 O O . VAL A 1 153 ? 9.178 -1.077 4.426 1.00 97.56 153 VAL A O 1
ATOM 1251 N N . GLU A 1 154 ? 9.740 -0.102 6.368 1.00 95.94 154 GLU A N 1
ATOM 1252 C CA . GLU A 1 154 ? 10.774 -1.071 6.739 1.00 95.94 154 GLU A CA 1
ATOM 1253 C C . GLU A 1 154 ? 10.213 -2.497 6.781 1.00 95.94 154 GLU A C 1
ATOM 1255 O O . GLU A 1 154 ? 10.805 -3.414 6.206 1.00 95.94 154 GLU A O 1
ATOM 1260 N N . CYS A 1 155 ? 9.047 -2.674 7.403 1.00 96.06 155 CYS A N 1
ATOM 1261 C CA . CYS A 1 155 ? 8.364 -3.957 7.489 1.00 96.06 155 CYS A CA 1
ATOM 1262 C C . CYS A 1 155 ? 8.042 -4.529 6.099 1.00 96.06 155 CYS A C 1
ATOM 1264 O O . CYS A 1 155 ? 8.369 -5.683 5.797 1.00 96.06 155 CYS A O 1
ATOM 1266 N N . LEU A 1 156 ? 7.471 -3.703 5.215 1.00 97.56 156 LEU A N 1
ATOM 1267 C CA . LEU A 1 156 ? 7.153 -4.088 3.843 1.00 97.56 156 LEU A CA 1
ATOM 1268 C C . LEU A 1 156 ? 8.409 -4.489 3.066 1.00 97.56 156 LEU A C 1
ATOM 1270 O O . LEU A 1 156 ? 8.415 -5.541 2.429 1.00 97.56 156 LEU A O 1
ATOM 1274 N N . VAL A 1 157 ? 9.485 -3.699 3.142 1.00 97.25 157 VAL A N 1
ATOM 1275 C CA . VAL A 1 157 ? 10.769 -3.990 2.483 1.00 97.25 157 VAL A CA 1
ATOM 1276 C C . VAL A 1 157 ? 11.371 -5.301 2.998 1.00 97.25 157 VAL A C 1
ATOM 1278 O O . VAL A 1 157 ? 11.768 -6.147 2.198 1.00 97.25 157 VAL A O 1
ATOM 1281 N N . LYS A 1 158 ? 11.452 -5.489 4.319 1.00 95.44 158 LYS A N 1
ATOM 1282 C CA . LYS A 1 158 ? 12.120 -6.650 4.929 1.00 95.44 158 LYS A CA 1
ATOM 1283 C C . LYS A 1 158 ? 11.347 -7.955 4.752 1.00 95.44 158 LYS A C 1
ATOM 1285 O O . LYS A 1 158 ? 11.962 -9.019 4.741 1.00 95.44 158 LYS A O 1
ATOM 1290 N N . SER A 1 159 ? 10.025 -7.895 4.588 1.00 94.81 159 SER A N 1
ATOM 1291 C CA . SER A 1 159 ? 9.212 -9.083 4.319 1.00 94.81 159 SER A CA 1
ATOM 1292 C C . SER A 1 159 ? 9.729 -9.828 3.089 1.00 94.81 159 SER A C 1
ATOM 1294 O O . SER A 1 159 ? 9.930 -9.229 2.038 1.00 94.81 159 SER A O 1
ATOM 1296 N N . ASN A 1 160 ? 9.888 -11.146 3.188 1.00 94.75 160 ASN A N 1
ATOM 1297 C CA . ASN A 1 160 ? 10.183 -12.035 2.060 1.00 94.75 160 ASN A CA 1
ATOM 1298 C C . ASN A 1 160 ? 8.913 -12.674 1.465 1.00 94.75 160 ASN A C 1
ATOM 1300 O O . ASN A 1 160 ? 9.007 -13.533 0.590 1.00 94.75 160 ASN A O 1
ATOM 1304 N N . ARG A 1 161 ? 7.732 -12.277 1.950 1.00 92.56 161 ARG A N 1
ATOM 1305 C CA . ARG A 1 161 ? 6.442 -12.873 1.592 1.00 92.56 161 ARG A CA 1
ATOM 1306 C C . ARG A 1 161 ? 5.696 -11.996 0.603 1.00 92.56 161 ARG A C 1
ATOM 1308 O O . ARG A 1 161 ? 5.662 -10.775 0.765 1.00 92.56 161 ARG A O 1
ATOM 1315 N N . ARG A 1 162 ? 5.074 -12.642 -0.379 1.00 92.81 162 ARG A N 1
ATOM 1316 C CA . ARG A 1 162 ? 4.182 -12.015 -1.345 1.00 92.81 162 ARG A CA 1
ATOM 1317 C C . ARG A 1 162 ? 2.931 -12.862 -1.533 1.00 92.81 162 ARG A C 1
ATOM 1319 O O . ARG A 1 162 ? 3.054 -14.075 -1.701 1.00 92.81 162 ARG A O 1
ATOM 1326 N N . ASP A 1 163 ? 1.772 -12.221 -1.531 1.00 90.69 163 ASP A N 1
ATOM 1327 C CA . ASP A 1 163 ? 0.522 -12.845 -1.944 1.00 90.69 163 ASP A CA 1
ATOM 1328 C C . ASP A 1 163 ? 0.277 -12.707 -3.448 1.00 90.69 163 ASP A C 1
ATOM 1330 O O . ASP A 1 163 ? 0.802 -11.819 -4.120 1.00 90.69 163 ASP A O 1
ATOM 1334 N N . TYR A 1 164 ? -0.546 -13.613 -3.971 1.00 87.25 164 TYR A N 1
ATOM 1335 C CA . TYR A 1 164 ? -0.997 -13.590 -5.353 1.00 87.25 164 TYR A CA 1
ATOM 1336 C C . TYR A 1 164 ? -2.511 -13.713 -5.370 1.00 87.25 164 TYR A C 1
ATOM 1338 O O . TYR A 1 164 ? -3.069 -14.625 -4.753 1.00 87.25 164 TYR A O 1
ATOM 1346 N N . LEU A 1 165 ? -3.161 -12.818 -6.106 1.00 86.69 165 LEU A N 1
ATOM 1347 C CA . LEU A 1 165 ? -4.522 -13.071 -6.546 1.00 86.69 165 LEU A CA 1
ATOM 1348 C C . LEU A 1 165 ? -4.490 -14.184 -7.603 1.00 86.69 165 LEU A C 1
ATOM 1350 O O . LEU A 1 165 ? -3.563 -14.210 -8.418 1.00 86.69 165 LEU A O 1
ATOM 1354 N N . PRO A 1 166 ? -5.444 -15.127 -7.584 1.00 76.56 166 PRO A N 1
ATOM 1355 C CA . PRO A 1 166 ? -5.581 -16.095 -8.661 1.00 76.56 166 PRO A CA 1
ATOM 1356 C C . PRO A 1 166 ? -5.783 -15.368 -9.996 1.00 76.56 166 PRO A C 1
ATOM 1358 O O . PRO A 1 166 ? -6.654 -14.510 -10.094 1.00 76.56 166 PRO A O 1
ATOM 1361 N N . ASP A 1 167 ? -5.014 -15.741 -11.021 1.00 65.62 167 ASP A N 1
ATOM 1362 C CA . ASP A 1 167 ? -5.138 -15.216 -12.395 1.00 65.62 167 ASP A CA 1
ATOM 1363 C C . ASP A 1 167 ? -6.389 -15.766 -13.129 1.00 65.62 167 ASP A C 1
ATOM 1365 O O . ASP A 1 167 ? -6.526 -15.604 -14.339 1.00 65.62 167 ASP A O 1
ATOM 1369 N N . ASP A 1 168 ? -7.284 -16.469 -12.426 1.00 58.66 168 ASP A N 1
ATOM 1370 C CA . ASP A 1 168 ? -8.457 -17.102 -13.027 1.00 58.66 168 ASP A CA 1
ATOM 1371 C C . ASP A 1 168 ? -9.516 -16.043 -13.362 1.00 58.66 168 ASP A C 1
ATOM 1373 O O . ASP A 1 168 ? -9.997 -15.336 -12.474 1.00 58.66 168 ASP A O 1
ATOM 1377 N N . ASP A 1 169 ? -9.926 -15.978 -14.632 1.00 53.44 169 ASP A N 1
ATOM 1378 C CA . ASP A 1 169 ? -11.070 -15.183 -15.098 1.00 53.44 169 ASP A CA 1
ATOM 1379 C C . ASP A 1 169 ? -12.364 -15.541 -14.329 1.00 53.44 169 ASP A C 1
ATOM 1381 O O . ASP A 1 169 ? -13.318 -14.760 -14.305 1.00 53.44 169 ASP A O 1
ATOM 1385 N N . SER A 1 170 ? -12.411 -16.709 -13.666 1.00 49.59 170 SER A N 1
ATOM 1386 C CA . SER A 1 170 ? -13.494 -17.104 -12.760 1.00 49.59 170 SER A CA 1
ATOM 1387 C C . SER A 1 170 ? -13.539 -16.295 -11.466 1.00 49.59 170 SER A C 1
ATOM 1389 O O . SER A 1 170 ? -14.584 -16.275 -10.810 1.00 49.59 170 SER A O 1
ATOM 1391 N N . PHE A 1 171 ? -12.454 -15.608 -11.093 1.00 56.53 171 PHE A N 1
ATOM 1392 C CA . PHE A 1 171 ? -12.466 -14.552 -10.083 1.00 56.53 171 PHE A CA 1
ATOM 1393 C C . PHE A 1 171 ? -13.129 -13.303 -10.681 1.00 56.53 171 PHE A C 1
ATOM 1395 O O . PHE A 1 171 ? -12.615 -12.187 -10.623 1.00 56.53 171 PHE A O 1
ATOM 1402 N N . VAL A 1 172 ? -14.307 -13.496 -11.284 1.00 55.59 172 VAL A N 1
ATOM 1403 C CA . VAL A 1 172 ? -15.254 -12.431 -11.573 1.00 55.59 172 VAL A CA 1
ATOM 1404 C C . VAL A 1 172 ? -15.429 -11.731 -10.247 1.00 55.59 172 VAL A C 1
ATOM 1406 O O . VAL A 1 172 ? -15.945 -12.333 -9.306 1.00 55.59 172 VAL A O 1
ATOM 1409 N N . VAL A 1 173 ? -14.912 -10.507 -10.159 1.00 61.25 173 VAL A N 1
ATOM 1410 C CA . VAL A 1 173 ? -14.942 -9.692 -8.954 1.00 61.25 173 VAL A CA 1
ATOM 1411 C C . VAL A 1 173 ? -16.405 -9.544 -8.565 1.00 61.25 173 VAL A C 1
ATOM 1413 O O . VAL A 1 173 ? -17.124 -8.694 -9.089 1.00 61.25 173 VAL A O 1
ATOM 1416 N N . GLN A 1 174 ? -16.885 -10.444 -7.708 1.00 65.62 174 GLN A N 1
ATOM 1417 C CA . GLN A 1 174 ? -18.250 -10.391 -7.238 1.00 65.62 174 GLN A CA 1
ATOM 1418 C C . GLN A 1 174 ? -18.341 -9.096 -6.458 1.00 65.62 174 GLN A C 1
ATOM 1420 O O . GLN A 1 174 ? -17.554 -8.871 -5.530 1.00 65.62 174 GLN A O 1
ATOM 1425 N N . ASN A 1 175 ? -19.267 -8.234 -6.876 1.00 69.75 175 ASN A N 1
ATOM 1426 C CA . ASN A 1 175 ? -19.535 -7.002 -6.162 1.00 69.75 175 ASN A CA 1
ATOM 1427 C C . ASN A 1 175 ? -19.790 -7.362 -4.703 1.00 69.75 175 ASN A C 1
ATOM 1429 O O . ASN A 1 175 ? -20.732 -8.092 -4.390 1.00 69.75 175 ASN A O 1
ATOM 1433 N N . ILE A 1 176 ? -18.932 -6.861 -3.820 1.00 72.94 176 ILE A N 1
ATOM 1434 C CA . ILE A 1 176 ? -19.180 -6.972 -2.395 1.00 72.94 176 ILE A CA 1
ATOM 1435 C C . ILE A 1 176 ? -20.460 -6.182 -2.116 1.00 72.94 176 ILE A C 1
ATOM 1437 O O . ILE A 1 176 ? -20.621 -5.049 -2.575 1.00 72.94 176 ILE A O 1
ATOM 1441 N N . ASN A 1 177 ? -21.389 -6.811 -1.411 1.00 79.00 177 ASN A N 1
ATOM 1442 C CA . ASN A 1 177 ? -22.678 -6.247 -1.044 1.00 79.00 177 ASN A CA 1
ATOM 1443 C C . ASN A 1 177 ? -22.911 -6.429 0.464 1.00 79.00 177 ASN A C 1
ATOM 1445 O O . ASN A 1 177 ? -22.051 -6.925 1.193 1.00 79.00 177 ASN A O 1
ATOM 1449 N N . LEU A 1 178 ? -24.082 -6.021 0.952 1.00 76.62 178 LEU A N 1
ATOM 1450 C CA . LEU A 1 178 ? -24.406 -6.160 2.370 1.00 76.62 178 LEU A CA 1
ATOM 1451 C C . LEU A 1 178 ? -24.439 -7.632 2.821 1.00 76.62 178 LEU A C 1
ATOM 1453 O O . LEU A 1 178 ? -24.043 -7.923 3.947 1.00 76.62 178 LEU A O 1
ATOM 1457 N N . ASP A 1 179 ? -24.848 -8.558 1.949 1.00 79.56 179 ASP A N 1
ATOM 1458 C CA . ASP A 1 179 ? -24.901 -9.990 2.267 1.00 79.56 179 ASP A CA 1
ATOM 1459 C C . ASP A 1 179 ? -23.510 -10.574 2.531 1.00 79.56 179 ASP A C 1
ATOM 1461 O O . ASP A 1 179 ? -23.352 -11.387 3.442 1.00 79.56 179 ASP A O 1
ATOM 1465 N N . PHE A 1 180 ? -22.492 -10.106 1.804 1.00 83.62 180 PHE A N 1
ATOM 1466 C CA . PHE A 1 180 ? -21.096 -10.464 2.056 1.00 83.62 180 PHE A CA 1
ATOM 1467 C C . PHE A 1 180 ? -20.661 -10.077 3.476 1.00 83.62 180 PHE A C 1
ATOM 1469 O O . PHE A 1 180 ? -20.061 -10.885 4.180 1.00 83.62 180 PHE A O 1
ATOM 1476 N N . LEU A 1 181 ? -21.005 -8.871 3.938 1.00 81.62 181 LEU A N 1
ATOM 1477 C CA . LEU A 1 181 ? -20.686 -8.442 5.305 1.00 81.62 181 LEU A CA 1
ATOM 1478 C C . LEU A 1 181 ? -21.501 -9.192 6.362 1.00 81.62 181 LEU A C 1
ATOM 1480 O O . LEU A 1 181 ? -20.975 -9.569 7.406 1.00 81.62 181 LEU A O 1
ATOM 1484 N N . ILE A 1 182 ? -22.772 -9.469 6.074 1.00 78.88 182 ILE A N 1
ATOM 1485 C CA . ILE A 1 182 ? -23.629 -10.286 6.939 1.00 78.88 182 ILE A CA 1
ATOM 1486 C C . ILE A 1 182 ? -23.053 -11.701 7.103 1.00 78.88 182 ILE A C 1
ATOM 1488 O O . ILE A 1 182 ? -23.187 -12.301 8.170 1.00 78.88 182 ILE A O 1
ATOM 1492 N N . GLU A 1 183 ? -22.435 -12.265 6.064 1.00 82.19 183 GLU A N 1
ATOM 1493 C CA . GLU A 1 183 ? -21.761 -13.562 6.154 1.00 82.19 183 GLU A CA 1
ATOM 1494 C C . GLU A 1 183 ? -20.600 -13.520 7.156 1.00 82.19 183 GLU A C 1
ATOM 1496 O O . GLU A 1 183 ? -20.481 -14.424 7.981 1.00 82.19 183 GLU A O 1
ATOM 1501 N N . ILE A 1 184 ? -19.799 -12.452 7.129 1.00 83.81 184 ILE A N 1
ATOM 1502 C CA . ILE A 1 184 ? -18.676 -12.227 8.051 1.00 83.81 184 ILE A CA 1
ATOM 1503 C C . ILE A 1 184 ? -19.170 -12.165 9.498 1.00 83.81 184 ILE A C 1
ATOM 1505 O O . ILE A 1 184 ? -18.648 -12.890 10.341 1.00 83.81 184 ILE A O 1
ATOM 1509 N N . GLU A 1 185 ? -20.224 -11.389 9.778 1.00 78.00 185 GLU A N 1
ATOM 1510 C CA . GLU A 1 185 ? -20.803 -11.271 11.130 1.00 78.00 185 GLU A CA 1
ATOM 1511 C C . GLU A 1 185 ? -21.338 -12.602 11.685 1.00 78.00 185 GLU A C 1
ATOM 1513 O O . GLU A 1 185 ? -21.385 -12.808 12.897 1.00 78.00 185 GLU A O 1
ATOM 1518 N N . LYS A 1 186 ? -21.789 -13.513 10.814 1.00 78.69 186 LYS A N 1
ATOM 1519 C CA . LYS A 1 186 ? -22.351 -14.812 11.221 1.00 78.69 186 LYS A CA 1
ATOM 1520 C C . LYS A 1 186 ? -21.288 -15.854 11.566 1.00 78.69 186 LYS A C 1
ATOM 1522 O O . LYS A 1 186 ? -21.645 -16.937 12.035 1.00 78.69 186 LYS A O 1
ATOM 1527 N N . LYS A 1 187 ? -20.014 -15.587 11.284 1.00 79.38 187 LYS A N 1
ATOM 1528 C CA . LYS A 1 187 ? -18.908 -16.529 11.486 1.00 79.38 187 LYS A CA 1
ATOM 1529 C C . LYS A 1 187 ? -18.126 -16.170 12.748 1.00 79.38 187 LYS A C 1
ATOM 1531 O O . LYS A 1 187 ? -18.097 -15.023 13.172 1.00 79.38 187 LYS A O 1
ATOM 1536 N N . ASN A 1 188 ? -17.448 -17.162 13.328 1.00 83.12 188 ASN A N 1
ATOM 1537 C CA . ASN A 1 188 ? -16.592 -16.992 14.510 1.00 83.12 188 ASN A CA 1
ATOM 1538 C C . ASN A 1 188 ? -15.230 -16.370 14.143 1.00 83.12 188 ASN A C 1
ATOM 1540 O O . ASN A 1 188 ? -14.178 -16.950 14.431 1.00 83.12 188 ASN A O 1
ATOM 1544 N N . LEU A 1 189 ? -15.245 -15.226 13.459 1.00 89.44 189 LEU A N 1
ATOM 1545 C CA . LEU A 1 189 ? -14.044 -14.436 13.207 1.00 89.44 189 LEU A CA 1
ATOM 1546 C C . LEU A 1 189 ? -13.687 -13.615 14.447 1.00 89.44 189 LEU A C 1
ATOM 1548 O O . LEU A 1 189 ? -14.560 -13.253 15.235 1.00 89.44 189 LEU A O 1
ATOM 1552 N N . ASN A 1 190 ? -12.397 -13.364 14.639 1.00 91.25 190 ASN A N 1
ATOM 1553 C CA . ASN A 1 190 ? -11.923 -12.479 15.696 1.00 91.25 190 ASN A CA 1
ATOM 1554 C C . ASN A 1 190 ? -11.977 -11.008 15.235 1.00 91.25 190 ASN A C 1
ATOM 1556 O O . ASN A 1 190 ? -12.105 -10.714 14.043 1.00 91.25 190 ASN A O 1
ATOM 1560 N N . ASP A 1 191 ? -11.860 -10.076 16.182 1.00 91.62 191 ASP A N 1
ATOM 1561 C CA . ASP A 1 191 ? -12.000 -8.638 15.914 1.00 91.62 191 ASP A CA 1
ATOM 1562 C C . ASP A 1 191 ? -10.996 -8.116 14.872 1.00 91.62 191 ASP A C 1
ATOM 1564 O O . ASP A 1 191 ? -11.333 -7.245 14.066 1.00 91.62 191 ASP A O 1
ATOM 1568 N N . LEU A 1 192 ? -9.773 -8.657 14.852 1.00 93.31 192 LEU A N 1
ATOM 1569 C CA . LEU A 1 192 ? -8.735 -8.254 13.903 1.00 93.31 192 LEU A CA 1
ATOM 1570 C C . LEU A 1 192 ? -9.100 -8.671 12.475 1.00 93.31 192 LEU A C 1
ATOM 1572 O O . LEU A 1 192 ? -9.007 -7.856 11.562 1.00 93.31 192 LEU A O 1
ATOM 1576 N N . GLU A 1 193 ? -9.542 -9.909 12.269 1.00 93.75 193 GLU A N 1
ATOM 1577 C CA . GLU A 1 193 ? -9.936 -10.413 10.946 1.00 93.75 193 GLU A CA 1
ATOM 1578 C C . GLU A 1 193 ? -11.122 -9.638 10.376 1.00 93.75 193 GLU A C 1
ATOM 1580 O O . GLU A 1 193 ? -11.096 -9.228 9.214 1.00 93.75 193 GLU A O 1
ATOM 1585 N N . ILE A 1 194 ? -12.137 -9.377 11.209 1.00 93.81 194 ILE A N 1
ATOM 1586 C CA . ILE A 1 194 ? -13.273 -8.524 10.841 1.00 93.81 194 ILE A CA 1
ATOM 1587 C C . ILE A 1 194 ? -12.745 -7.151 10.419 1.00 93.81 194 ILE A C 1
ATOM 1589 O O . ILE A 1 194 ? -13.089 -6.649 9.347 1.00 93.81 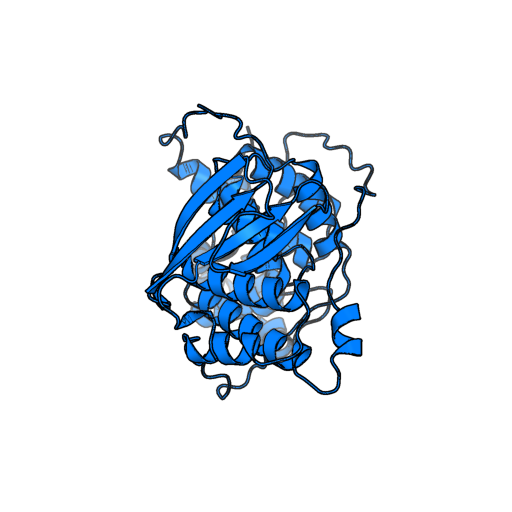194 ILE A O 1
ATOM 1593 N N . SER A 1 195 ? -11.847 -6.573 11.217 1.00 95.69 195 SER A N 1
ATOM 1594 C CA . SER A 1 195 ? -11.293 -5.247 10.959 1.00 95.69 195 SER A CA 1
ATOM 1595 C C . SER A 1 195 ? -10.447 -5.182 9.696 1.00 95.69 195 SER A C 1
ATOM 1597 O O . SER A 1 195 ? -10.494 -4.172 8.994 1.00 95.69 195 SER A O 1
ATOM 1599 N N . LEU A 1 196 ? -9.724 -6.249 9.360 1.00 96.62 196 LEU A N 1
ATOM 1600 C CA . LEU A 1 196 ? -8.961 -6.373 8.121 1.00 96.62 196 LEU A CA 1
ATOM 1601 C C . LEU A 1 196 ? -9.885 -6.423 6.907 1.00 96.62 196 LEU A C 1
ATOM 1603 O O . LEU A 1 196 ? -9.702 -5.633 5.979 1.00 96.62 196 LEU A O 1
ATOM 1607 N N . ILE A 1 197 ? -10.906 -7.286 6.922 1.00 95.12 197 ILE A N 1
ATOM 1608 C CA . ILE A 1 197 ? -11.824 -7.429 5.785 1.00 95.12 197 ILE A CA 1
ATOM 1609 C C . ILE A 1 197 ? -12.618 -6.135 5.558 1.00 95.12 197 ILE A C 1
ATOM 1611 O O . ILE A 1 197 ? -12.680 -5.638 4.430 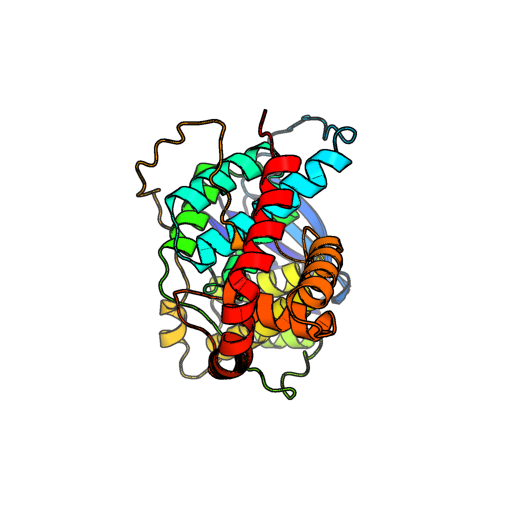1.00 95.12 197 ILE A O 1
ATOM 1615 N N . TYR A 1 198 ? -13.185 -5.559 6.623 1.00 95.00 198 TYR A N 1
ATOM 1616 C CA . TYR A 1 198 ? -13.945 -4.310 6.531 1.00 95.00 198 TYR A CA 1
ATOM 1617 C C . TYR A 1 198 ? -13.070 -3.157 6.057 1.00 95.00 198 TYR A C 1
ATOM 1619 O O . TYR A 1 198 ? -13.510 -2.356 5.236 1.00 95.00 198 TYR A O 1
ATOM 1627 N N . SER A 1 199 ? -11.819 -3.095 6.515 1.00 96.31 199 SER A N 1
ATOM 1628 C CA . SER A 1 199 ? -10.884 -2.079 6.043 1.00 96.31 199 SER A CA 1
ATOM 1629 C C . SER A 1 199 ? -10.536 -2.272 4.567 1.00 96.31 199 SER A C 1
ATOM 1631 O O . SER A 1 199 ? -10.638 -1.330 3.791 1.00 96.31 199 SER A O 1
ATOM 1633 N N . LEU A 1 200 ? -10.209 -3.482 4.112 1.00 95.75 200 LEU A N 1
ATOM 1634 C CA . LEU A 1 200 ? -9.956 -3.729 2.685 1.00 95.75 200 LEU A CA 1
ATOM 1635 C C . LEU A 1 200 ? -11.122 -3.265 1.808 1.00 95.75 200 LEU A C 1
ATOM 1637 O O . LEU A 1 200 ? -10.924 -2.573 0.805 1.00 95.75 200 LEU A O 1
ATOM 1641 N N . TYR A 1 201 ? -12.345 -3.585 2.223 1.00 93.81 201 TYR A N 1
ATOM 1642 C CA . TYR A 1 201 ? -13.522 -3.203 1.465 1.00 93.81 201 TYR A CA 1
ATOM 1643 C C . TYR A 1 201 ? -13.806 -1.699 1.535 1.00 93.81 201 TYR A C 1
ATOM 1645 O O . TYR A 1 201 ? -14.100 -1.074 0.512 1.00 93.81 201 TYR A O 1
ATOM 1653 N N . LEU A 1 202 ? -13.662 -1.083 2.712 1.00 94.38 202 LEU A N 1
ATOM 1654 C CA . LEU A 1 202 ? -13.789 0.363 2.842 1.00 94.38 202 LEU A CA 1
ATOM 1655 C C . LEU A 1 202 ? -12.745 1.046 1.955 1.00 94.38 202 LEU A C 1
ATOM 1657 O O . LEU A 1 202 ? -13.100 1.954 1.215 1.00 94.38 202 LEU A O 1
ATOM 1661 N N . ARG A 1 203 ? -11.496 0.571 1.907 1.00 94.88 203 ARG A N 1
ATOM 1662 C CA . ARG A 1 203 ? -10.477 1.128 1.010 1.00 94.88 203 ARG A CA 1
ATOM 1663 C C . ARG A 1 203 ? -10.891 1.043 -0.460 1.00 94.88 203 ARG A C 1
ATOM 1665 O O . ARG A 1 203 ? -10.660 2.013 -1.182 1.00 94.88 203 ARG A O 1
ATOM 1672 N N . ALA A 1 204 ? -11.509 -0.055 -0.897 1.00 92.75 204 ALA A N 1
ATOM 1673 C CA . ALA A 1 204 ? -12.016 -0.194 -2.265 1.00 92.75 204 ALA A CA 1
ATOM 1674 C C . ALA A 1 204 ? -13.085 0.866 -2.611 1.00 92.75 204 ALA A C 1
ATOM 1676 O O . ALA A 1 204 ? -13.108 1.369 -3.731 1.00 92.75 204 ALA A O 1
ATOM 1677 N N . SER A 1 205 ? -13.911 1.271 -1.637 1.00 89.81 205 SER A N 1
ATOM 1678 C CA . SER A 1 205 ? -14.963 2.293 -1.819 1.00 89.81 205 SER A CA 1
ATOM 1679 C C . SER A 1 205 ? -14.465 3.735 -1.950 1.00 89.81 205 SER A C 1
ATOM 1681 O O . SER A 1 205 ? -15.187 4.604 -2.435 1.00 89.81 205 SER A O 1
ATOM 1683 N N . TYR A 1 206 ? -13.217 4.018 -1.560 1.00 85.94 206 TYR A N 1
ATOM 1684 C CA . TYR A 1 206 ? -12.632 5.363 -1.694 1.00 85.94 206 TYR A CA 1
ATOM 1685 C C . TYR A 1 206 ? -12.289 5.718 -3.149 1.00 85.94 206 TYR A C 1
ATOM 1687 O O . TYR A 1 206 ? -11.867 6.841 -3.430 1.00 85.94 206 TYR A O 1
ATOM 1695 N N . GLY A 1 207 ? -12.479 4.776 -4.074 1.00 82.56 207 GLY A N 1
ATOM 1696 C CA . GLY A 1 207 ? -12.119 4.916 -5.474 1.00 82.56 207 GLY A CA 1
ATOM 1697 C C . GLY A 1 207 ? -10.617 4.755 -5.712 1.00 82.56 207 GLY A C 1
ATOM 1698 O O . GLY A 1 207 ? -9.851 4.292 -4.856 1.00 82.56 207 GLY A O 1
ATOM 1699 N N . GLY A 1 208 ? -10.201 5.130 -6.918 1.00 84.19 208 GLY A N 1
ATOM 1700 C CA . GLY A 1 208 ? -8.848 4.937 -7.425 1.00 84.19 208 GLY A CA 1
ATOM 1701 C C . GLY A 1 208 ? -8.880 4.522 -8.890 1.00 84.19 208 GLY A C 1
ATOM 1702 O O . GLY A 1 208 ? -9.877 4.734 -9.578 1.00 84.19 208 GLY A O 1
ATOM 1703 N N . LEU A 1 209 ? -7.784 3.933 -9.362 1.00 84.56 209 LEU A N 1
ATOM 1704 C CA . LEU A 1 209 ? -7.770 3.273 -10.662 1.00 84.56 209 LEU A CA 1
ATOM 1705 C C . LEU A 1 209 ? -8.611 1.997 -10.581 1.00 84.56 209 LEU A C 1
ATOM 1707 O O . LEU A 1 209 ? -8.526 1.276 -9.589 1.00 84.56 209 LEU A O 1
ATOM 1711 N N . ASP A 1 210 ? -9.361 1.681 -11.636 1.00 86.38 210 ASP A N 1
ATOM 1712 C CA . ASP A 1 210 ? -10.223 0.490 -11.671 1.00 86.38 210 ASP A CA 1
ATOM 1713 C C . ASP A 1 210 ? -9.456 -0.785 -11.293 1.00 86.38 210 ASP A C 1
ATOM 1715 O O . ASP A 1 210 ? -9.927 -1.586 -10.492 1.00 86.38 210 ASP A O 1
ATOM 1719 N N . ASN A 1 211 ? -8.220 -0.927 -11.783 1.00 85.69 211 ASN A N 1
ATOM 1720 C CA . ASN A 1 211 ? -7.350 -2.056 -11.447 1.00 85.69 211 ASN A CA 1
ATOM 1721 C C . ASN A 1 211 ? -7.035 -2.148 -9.946 1.00 85.69 211 ASN A C 1
ATOM 1723 O O . ASN A 1 211 ? -7.006 -3.251 -9.408 1.00 85.69 211 ASN A O 1
ATOM 1727 N N . ASP A 1 212 ? -6.831 -1.015 -9.266 1.00 89.81 212 ASP A N 1
ATOM 1728 C CA . ASP A 1 212 ? -6.586 -0.999 -7.819 1.00 89.81 212 ASP A CA 1
ATOM 1729 C C . ASP A 1 212 ? -7.851 -1.427 -7.065 1.00 89.81 212 ASP A C 1
ATOM 1731 O O . ASP A 1 212 ? -7.772 -2.202 -6.114 1.00 89.81 212 ASP A O 1
ATOM 1735 N N . ILE A 1 213 ? -9.024 -0.958 -7.505 1.00 90.06 213 ILE A N 1
ATOM 1736 C CA . ILE A 1 213 ? -10.320 -1.319 -6.911 1.00 90.06 213 ILE A CA 1
ATOM 1737 C C . ILE A 1 213 ? -10.571 -2.822 -7.073 1.00 90.06 213 ILE A C 1
ATOM 1739 O O . ILE A 1 213 ? -10.881 -3.498 -6.091 1.00 90.06 213 ILE A O 1
ATOM 1743 N N . TYR A 1 214 ? -10.388 -3.367 -8.278 1.00 89.44 214 TYR A N 1
ATOM 1744 C CA . TYR A 1 214 ? -10.544 -4.800 -8.534 1.00 89.44 214 TYR A CA 1
ATOM 1745 C C . TYR A 1 214 ? -9.568 -5.637 -7.711 1.00 89.44 214 TYR A C 1
ATOM 1747 O O . TYR A 1 214 ? -9.973 -6.635 -7.117 1.00 89.44 214 TYR A O 1
ATOM 1755 N N . MET A 1 215 ? -8.310 -5.204 -7.609 1.00 91.31 215 MET A N 1
ATOM 1756 C CA . MET A 1 215 ? -7.309 -5.863 -6.778 1.00 91.31 215 MET A CA 1
ATOM 1757 C C . MET A 1 215 ? -7.713 -5.856 -5.295 1.00 91.31 215 MET A C 1
ATOM 1759 O O . MET A 1 215 ? -7.638 -6.887 -4.631 1.00 91.31 215 MET A O 1
ATOM 1763 N N . LEU A 1 216 ? -8.181 -4.720 -4.767 1.00 93.25 216 LEU A N 1
ATOM 1764 C CA . LEU A 1 216 ? -8.634 -4.595 -3.376 1.00 93.25 216 LEU A CA 1
ATOM 1765 C C . LEU A 1 216 ? -9.827 -5.506 -3.075 1.00 93.25 216 LEU A C 1
ATOM 1767 O O . LEU A 1 216 ? -9.835 -6.183 -2.046 1.00 93.25 216 LEU A O 1
ATOM 1771 N N . ILE A 1 217 ? -10.813 -5.561 -3.974 1.00 91.31 217 ILE A N 1
ATOM 1772 C CA . ILE A 1 217 ? -11.952 -6.475 -3.836 1.00 91.31 217 ILE A CA 1
ATOM 1773 C C . ILE A 1 217 ? -11.473 -7.931 -3.918 1.00 91.31 217 ILE A C 1
ATOM 1775 O O . ILE A 1 217 ? -11.896 -8.759 -3.112 1.00 91.31 217 ILE A O 1
ATOM 1779 N N . GLY A 1 218 ? -10.545 -8.232 -4.829 1.00 91.69 218 GLY A N 1
ATOM 1780 C CA . GLY A 1 218 ? -9.889 -9.534 -4.933 1.00 91.69 218 GLY A CA 1
ATOM 1781 C C . GLY A 1 218 ? -9.271 -9.982 -3.611 1.00 91.69 218 GLY A C 1
ATOM 1782 O O . GLY A 1 218 ? -9.556 -11.074 -3.119 1.00 91.69 218 GLY A O 1
ATOM 1783 N N . TYR A 1 219 ? -8.488 -9.100 -2.988 1.00 93.44 219 TYR A N 1
ATOM 1784 C CA . TYR A 1 219 ? -7.864 -9.370 -1.695 1.00 93.44 219 TYR A CA 1
ATOM 1785 C C . TYR A 1 219 ? -8.873 -9.473 -0.556 1.00 93.44 219 TYR A C 1
ATOM 1787 O O . TYR A 1 219 ? -8.677 -10.282 0.347 1.00 93.44 219 TYR A O 1
ATOM 1795 N N . CYS A 1 220 ? -9.961 -8.706 -0.598 1.00 92.56 220 CYS A N 1
ATOM 1796 C CA . CYS A 1 220 ? -11.042 -8.813 0.374 1.00 92.56 220 CYS A CA 1
ATOM 1797 C C . CYS A 1 220 ? -11.660 -10.223 0.371 1.00 92.56 220 CYS A C 1
ATOM 1799 O O . CYS A 1 220 ? -11.768 -10.843 1.430 1.00 92.56 220 CYS A O 1
ATOM 1801 N N . HIS A 1 221 ? -11.982 -10.767 -0.809 1.00 90.19 221 HIS A N 1
ATOM 1802 C CA . HIS A 1 221 ? -12.476 -12.144 -0.953 1.00 90.19 221 HIS A CA 1
ATOM 1803 C C . HIS A 1 221 ? -11.419 -13.178 -0.548 1.00 90.19 221 HIS A C 1
ATOM 1805 O O . HIS A 1 221 ? -11.707 -14.045 0.274 1.00 90.19 221 HIS A O 1
ATOM 1811 N N . LEU A 1 222 ? -10.180 -13.043 -1.039 1.00 90.88 222 LEU A N 1
ATOM 1812 C CA . LEU A 1 222 ? -9.085 -13.965 -0.715 1.00 90.88 222 LEU A CA 1
ATOM 1813 C C . LEU A 1 222 ? -8.866 -14.089 0.799 1.00 90.88 222 LEU A C 1
ATOM 1815 O O . LEU A 1 222 ? -8.750 -15.195 1.327 1.00 90.88 222 LEU A O 1
ATOM 1819 N N . TRP A 1 223 ? -8.799 -12.961 1.509 1.00 92.69 223 TRP A N 1
ATOM 1820 C CA . TRP A 1 223 ? -8.574 -12.964 2.952 1.00 92.69 223 TRP A CA 1
ATOM 1821 C C . TRP A 1 223 ? -9.808 -13.401 3.737 1.00 92.69 223 TRP A C 1
ATOM 1823 O O . TRP A 1 223 ? -9.648 -14.124 4.719 1.00 92.69 223 TRP A O 1
ATOM 1833 N N . LYS A 1 224 ? -11.026 -13.080 3.276 1.00 91.25 224 LYS A N 1
ATOM 1834 C CA . LYS A 1 224 ? -12.252 -13.659 3.846 1.00 91.25 224 LYS A CA 1
ATOM 1835 C C . LYS A 1 224 ? -12.194 -15.188 3.811 1.00 91.25 224 LYS A C 1
ATOM 1837 O O . LYS A 1 224 ? -12.374 -15.829 4.844 1.00 91.25 224 LYS A O 1
ATOM 1842 N N . ASP A 1 225 ? -11.904 -15.764 2.648 1.00 89.19 225 ASP A N 1
ATOM 1843 C CA . ASP A 1 225 ? -11.885 -17.217 2.465 1.00 89.19 225 ASP A CA 1
ATOM 1844 C C . ASP A 1 225 ? -10.794 -17.882 3.314 1.00 89.19 225 ASP A C 1
ATOM 1846 O O . ASP A 1 225 ? -11.011 -18.955 3.880 1.00 89.19 225 ASP A O 1
ATOM 1850 N N . ARG A 1 226 ? -9.636 -17.228 3.473 1.00 90.62 226 ARG A N 1
ATOM 1851 C CA . ARG A 1 226 ? -8.561 -17.692 4.365 1.00 90.62 226 ARG A CA 1
ATOM 1852 C C . ARG A 1 226 ? -8.975 -17.697 5.834 1.00 90.62 226 ARG A C 1
ATOM 1854 O O . ARG A 1 226 ? -8.747 -18.702 6.504 1.00 90.62 226 ARG A O 1
ATOM 1861 N N . PHE A 1 227 ? -9.602 -16.623 6.316 1.00 91.56 227 PHE A N 1
ATOM 1862 C CA . PHE A 1 227 ? -10.054 -16.522 7.709 1.00 91.56 227 PHE A CA 1
ATOM 1863 C C . PHE A 1 227 ? -11.236 -17.453 8.017 1.00 91.56 227 PHE A C 1
ATOM 1865 O O . PHE A 1 227 ? -11.376 -17.936 9.138 1.00 91.56 227 PHE A O 1
ATOM 1872 N N . MET A 1 228 ? -12.077 -17.756 7.024 1.00 89.56 228 MET A N 1
ATOM 1873 C CA . MET A 1 228 ? -13.204 -18.687 7.171 1.00 89.56 228 MET A CA 1
ATOM 1874 C C . MET A 1 228 ? -12.848 -20.155 6.883 1.00 89.56 228 MET A C 1
ATOM 1876 O O . MET A 1 228 ? -13.648 -21.047 7.178 1.00 89.56 228 MET A O 1
ATOM 1880 N N . GLY A 1 229 ? -11.691 -20.416 6.274 1.00 86.69 229 GLY A N 1
ATOM 1881 C CA . GLY A 1 229 ? -11.281 -21.734 5.802 1.00 86.69 229 GLY A CA 1
ATOM 1882 C C . GLY A 1 229 ? -10.742 -22.663 6.895 1.00 86.69 229 GLY A C 1
ATOM 1883 O O . GLY A 1 229 ? -10.412 -22.256 8.004 1.00 86.69 229 GLY A O 1
ATOM 1884 N N . GLN A 1 230 ? -10.583 -23.946 6.549 1.00 73.19 230 GLN A N 1
ATOM 1885 C CA . GLN A 1 230 ? -10.079 -24.987 7.464 1.00 73.19 230 GLN A CA 1
ATOM 1886 C C . GLN A 1 230 ? -8.611 -24.789 7.892 1.00 73.19 230 GLN A C 1
ATOM 1888 O O . GLN A 1 230 ? -8.176 -25.391 8.865 1.00 73.19 230 GLN A O 1
ATOM 1893 N N . ASN A 1 231 ? -7.861 -23.934 7.189 1.00 78.25 231 ASN A N 1
ATOM 1894 C CA . ASN A 1 231 ? -6.441 -23.656 7.431 1.00 78.25 231 ASN A CA 1
ATOM 1895 C C . ASN A 1 231 ? -6.202 -22.280 8.081 1.00 78.25 231 ASN A C 1
ATOM 1897 O O . ASN A 1 231 ? -5.143 -21.687 7.884 1.00 78.25 231 ASN A O 1
ATOM 1901 N N . ARG A 1 232 ? -7.183 -21.751 8.822 1.00 78.19 232 ARG A N 1
ATOM 1902 C CA . ARG A 1 232 ? -7.129 -20.422 9.455 1.00 78.19 232 ARG A CA 1
ATOM 1903 C C . ARG A 1 232 ? -5.850 -20.183 10.269 1.00 78.19 232 ARG A C 1
ATOM 1905 O O . ARG A 1 232 ? -5.166 -19.195 10.027 1.00 78.19 232 ARG A O 1
ATOM 1912 N N . ASP A 1 233 ? -5.462 -21.132 11.125 1.00 71.12 233 ASP A N 1
ATOM 1913 C CA . ASP A 1 233 ? -4.277 -21.015 11.998 1.00 71.12 233 ASP A CA 1
ATOM 1914 C C . ASP A 1 233 ? -2.959 -20.836 11.220 1.00 71.12 233 ASP A C 1
ATOM 1916 O O . ASP A 1 233 ? -1.989 -20.249 11.710 1.00 71.12 233 ASP A O 1
ATOM 1920 N N . ILE A 1 234 ? -2.910 -21.340 9.983 1.00 74.94 234 ILE A N 1
ATOM 1921 C CA . ILE A 1 234 ? -1.765 -21.146 9.094 1.00 74.94 234 ILE A CA 1
ATOM 1922 C C . ILE A 1 234 ? -1.713 -19.671 8.678 1.00 74.94 234 ILE A C 1
ATOM 1924 O O . ILE A 1 234 ? -0.658 -19.041 8.762 1.00 74.94 234 ILE A O 1
ATOM 1928 N N . TRP A 1 235 ? -2.855 -19.101 8.288 1.00 77.25 235 TRP A N 1
ATOM 1929 C CA . TRP A 1 235 ? -2.968 -17.740 7.758 1.00 77.25 235 TRP A CA 1
ATOM 1930 C C . TRP A 1 235 ? -2.814 -16.639 8.807 1.00 77.25 235 TRP A C 1
ATOM 1932 O O . TRP A 1 235 ? -2.273 -15.583 8.478 1.00 77.25 235 TRP A O 1
ATOM 1942 N N . ASP A 1 236 ? -3.160 -16.892 10.067 1.00 68.88 236 ASP A N 1
ATOM 1943 C CA . ASP A 1 236 ? -2.932 -15.929 11.155 1.00 68.88 236 ASP A CA 1
ATOM 1944 C C . ASP A 1 236 ? -1.439 -15.620 11.347 1.00 68.88 236 ASP A C 1
ATOM 1946 O O . ASP A 1 236 ? -1.042 -14.480 11.596 1.00 68.88 236 ASP A O 1
ATOM 1950 N N . ASN A 1 237 ? -0.575 -16.613 11.123 1.00 73.56 237 ASN A N 1
ATOM 1951 C CA . ASN A 1 237 ? 0.878 -16.429 11.135 1.00 73.56 237 ASN A CA 1
ATOM 1952 C C . ASN A 1 237 ? 1.417 -15.787 9.839 1.00 73.56 237 ASN A C 1
ATOM 1954 O O . ASN A 1 237 ? 2.584 -15.378 9.774 1.00 73.56 237 ASN A O 1
ATOM 1958 N N . HIS A 1 238 ? 0.583 -15.669 8.801 1.00 83.12 238 HIS A N 1
ATOM 1959 C CA . HIS A 1 238 ? 0.948 -15.063 7.521 1.00 83.12 238 HIS A CA 1
ATOM 1960 C C . HIS A 1 238 ? 0.762 -13.545 7.470 1.00 83.12 238 HIS A C 1
ATOM 1962 O O . HIS A 1 238 ? 1.383 -12.914 6.611 1.00 83.12 238 HIS A O 1
ATOM 1968 N N . LEU A 1 239 ? 0.015 -12.942 8.400 1.00 91.25 239 LEU A N 1
ATOM 1969 C CA . LEU A 1 239 ? -0.070 -11.485 8.501 1.00 91.25 239 LEU A CA 1
ATOM 1970 C C . LEU A 1 239 ? 1.304 -10.872 8.775 1.00 91.25 239 LEU A C 1
ATOM 1972 O O . LEU A 1 239 ? 2.145 -11.429 9.494 1.00 91.25 239 LEU A O 1
ATOM 1976 N N . LEU A 1 240 ? 1.569 -9.732 8.145 1.00 93.00 240 LEU A N 1
ATOM 1977 C CA . LEU A 1 240 ? 2.811 -9.000 8.331 1.00 93.00 240 LEU A CA 1
ATOM 1978 C C . LEU A 1 240 ? 2.665 -8.008 9.486 1.00 93.00 240 LEU A C 1
ATOM 1980 O O . LEU A 1 240 ? 1.832 -7.107 9.440 1.00 93.00 240 LEU A O 1
ATOM 1984 N N . LYS A 1 241 ? 3.477 -8.200 10.528 1.00 94.19 241 LYS A N 1
ATOM 1985 C CA . LYS A 1 241 ? 3.435 -7.402 11.756 1.00 94.19 241 LYS A CA 1
ATOM 1986 C C . LYS A 1 241 ? 4.423 -6.252 11.667 1.00 94.19 241 LYS A C 1
ATOM 1988 O O . LYS A 1 241 ? 5.611 -6.487 11.433 1.00 94.19 241 LYS A O 1
ATOM 1993 N N . THR A 1 242 ? 3.954 -5.028 11.873 1.00 92.06 242 THR A N 1
ATOM 1994 C CA . THR A 1 242 ? 4.844 -3.868 11.940 1.00 92.06 242 THR A CA 1
ATOM 1995 C C . THR A 1 242 ? 5.710 -3.981 13.197 1.00 92.06 242 THR A C 1
ATOM 1997 O O . THR A 1 242 ? 5.190 -4.298 14.270 1.00 92.06 242 THR A O 1
ATOM 2000 N N . PRO A 1 243 ? 7.031 -3.764 13.100 1.00 89.81 243 PRO A N 1
ATOM 2001 C CA . PRO A 1 243 ? 7.886 -3.780 14.275 1.00 89.81 243 PRO A CA 1
ATOM 2002 C C . PRO A 1 243 ? 7.516 -2.628 15.216 1.00 89.81 243 PRO A C 1
ATOM 2004 O O . PRO A 1 243 ? 7.047 -1.572 14.790 1.00 89.81 243 PRO A O 1
ATOM 2007 N N . THR A 1 244 ? 7.746 -2.818 16.514 1.00 88.31 244 THR A N 1
ATOM 2008 C CA . THR A 1 244 ? 7.497 -1.782 17.529 1.00 88.31 244 THR A CA 1
ATOM 2009 C C . THR A 1 244 ? 8.513 -0.646 17.459 1.00 88.31 244 THR A C 1
ATOM 2011 O O . THR A 1 244 ? 8.214 0.475 17.862 1.00 88.31 244 THR A O 1
ATOM 2014 N N . THR A 1 245 ? 9.700 -0.907 16.921 1.00 87.94 245 THR A N 1
ATOM 2015 C CA . THR A 1 245 ? 10.783 0.062 16.754 1.00 87.94 245 THR A CA 1
ATOM 2016 C C . THR A 1 245 ? 11.332 -0.017 15.342 1.00 87.94 245 THR A C 1
ATOM 2018 O O . THR A 1 245 ? 11.343 -1.090 14.746 1.00 87.94 245 THR A O 1
ATOM 2021 N N . LEU A 1 246 ? 11.806 1.110 14.820 1.00 86.69 246 LEU A N 1
ATOM 2022 C CA . LEU A 1 246 ? 12.578 1.125 13.586 1.00 86.69 246 LEU A CA 1
ATOM 2023 C C . LEU A 1 246 ? 13.963 0.523 13.877 1.00 86.69 246 LEU A C 1
ATOM 2025 O O . LEU A 1 246 ? 14.706 1.061 14.700 1.00 86.69 246 LEU A O 1
ATOM 2029 N N . ASP A 1 247 ? 14.318 -0.593 13.239 1.00 80.56 247 ASP A N 1
ATOM 2030 C CA . ASP A 1 247 ? 15.640 -1.212 13.456 1.00 80.56 247 ASP A CA 1
ATOM 2031 C C . ASP A 1 247 ? 16.744 -0.392 12.782 1.00 80.56 247 ASP A C 1
ATOM 2033 O O . ASP A 1 247 ? 17.919 -0.415 13.165 1.00 80.56 247 ASP A O 1
ATOM 2037 N N . SER A 1 248 ? 16.377 0.279 11.694 1.00 66.38 248 SER A N 1
ATOM 2038 C CA . SER A 1 248 ? 17.324 0.926 10.819 1.00 66.38 248 SER A CA 1
ATOM 2039 C C . SER A 1 248 ? 17.852 2.219 11.444 1.00 66.38 248 SER A C 1
ATOM 2041 O O . SER A 1 248 ? 17.141 3.219 11.522 1.00 66.38 248 SER A O 1
ATOM 2043 N N . LYS A 1 249 ? 19.144 2.239 11.795 1.00 65.31 249 LYS A N 1
ATOM 2044 C CA . LYS A 1 249 ? 19.926 3.472 12.009 1.00 65.31 249 LYS A CA 1
ATOM 2045 C C . LYS A 1 249 ? 20.200 4.178 10.675 1.00 65.31 249 LYS A C 1
ATOM 2047 O O . LYS A 1 249 ? 21.345 4.495 10.364 1.00 65.31 249 LYS A O 1
ATOM 2052 N N . ILE A 1 250 ? 19.183 4.326 9.830 1.00 64.50 250 ILE A N 1
ATOM 2053 C CA . ILE A 1 250 ? 19.345 5.041 8.570 1.00 64.50 250 ILE A CA 1
ATOM 2054 C C . ILE A 1 250 ? 19.438 6.512 8.935 1.00 64.50 250 ILE A C 1
ATOM 2056 O O . ILE A 1 250 ? 18.478 7.112 9.415 1.00 64.50 250 ILE A O 1
ATOM 2060 N N . ALA A 1 251 ? 20.631 7.065 8.752 1.00 59.38 251 ALA A N 1
ATOM 2061 C CA . ALA A 1 251 ? 20.813 8.496 8.762 1.00 59.38 251 ALA A CA 1
ATOM 2062 C C . ALA A 1 251 ? 19.971 9.050 7.609 1.00 59.38 251 ALA A C 1
ATOM 2064 O O . ALA A 1 251 ? 20.219 8.740 6.444 1.00 59.38 251 ALA A O 1
ATOM 2065 N N . ILE A 1 252 ? 18.935 9.819 7.937 1.00 64.81 252 ILE A N 1
ATOM 2066 C CA . ILE A 1 252 ? 18.199 10.617 6.958 1.00 64.81 252 ILE A CA 1
ATOM 2067 C C . ILE A 1 252 ? 19.108 11.812 6.639 1.00 64.81 252 ILE A C 1
ATOM 2069 O O . ILE A 1 252 ? 18.897 12.925 7.109 1.00 64.81 252 ILE A O 1
ATOM 2073 N N . GLU A 1 253 ? 20.205 11.545 5.938 1.00 53.66 253 GLU A N 1
ATOM 2074 C CA . GLU A 1 253 ? 21.214 12.535 5.582 1.00 53.66 253 GLU A CA 1
ATOM 2075 C C . GLU A 1 253 ? 21.097 12.831 4.089 1.00 53.66 253 GLU A C 1
ATOM 2077 O O . GLU A 1 253 ? 21.564 12.070 3.246 1.00 53.66 253 GLU A O 1
ATOM 2082 N N . GLY A 1 254 ? 20.453 13.953 3.764 1.00 57.91 254 GLY A N 1
ATOM 2083 C CA . GLY A 1 254 ? 20.462 14.520 2.418 1.00 57.91 254 GLY A CA 1
ATOM 2084 C C . GLY A 1 254 ? 19.092 14.926 1.878 1.00 57.91 254 GLY A C 1
ATOM 2085 O O . GLY A 1 254 ? 18.063 14.316 2.155 1.00 57.91 254 GLY A O 1
ATOM 2086 N N . GLU A 1 255 ? 19.099 15.967 1.048 1.00 63.59 255 GLU A N 1
ATOM 2087 C CA . GLU A 1 255 ? 17.933 16.444 0.290 1.00 63.59 255 GLU A CA 1
ATOM 2088 C C . GLU A 1 255 ? 17.698 15.621 -0.991 1.00 63.59 255 GLU A C 1
ATOM 2090 O O . GLU A 1 255 ? 16.654 15.721 -1.637 1.00 63.59 255 GLU A O 1
ATOM 2095 N N . THR A 1 256 ? 18.646 14.762 -1.371 1.00 73.25 256 THR A N 1
ATOM 2096 C CA . THR A 1 256 ? 18.596 13.988 -2.615 1.00 73.25 256 THR A CA 1
ATOM 2097 C C . THR A 1 256 ? 18.117 12.562 -2.374 1.00 73.25 256 THR A C 1
ATOM 2099 O O . THR A 1 256 ? 18.740 11.823 -1.622 1.00 73.25 256 THR A O 1
ATOM 2102 N N . VAL A 1 257 ? 17.061 12.153 -3.078 1.00 81.69 257 VAL A N 1
ATOM 2103 C CA . VAL A 1 257 ? 16.593 10.760 -3.123 1.00 81.69 257 VAL A CA 1
ATOM 2104 C C . VAL A 1 257 ? 17.208 10.030 -4.309 1.00 81.69 257 VAL A C 1
ATOM 2106 O O . VAL A 1 257 ? 17.215 10.541 -5.433 1.00 81.69 257 VAL A O 1
ATOM 2109 N N . SER A 1 258 ? 17.655 8.795 -4.078 1.00 86.31 258 SER A N 1
ATOM 2110 C CA . SER A 1 258 ? 18.066 7.905 -5.163 1.00 86.31 258 SER A CA 1
ATOM 2111 C C . SER A 1 258 ? 16.863 7.482 -6.017 1.00 86.31 258 SER A C 1
ATOM 2113 O O . SER A 1 258 ? 15.914 6.860 -5.530 1.00 86.31 258 SER A O 1
ATOM 2115 N N . ILE A 1 259 ? 16.888 7.819 -7.310 1.00 90.06 259 ILE A N 1
ATOM 2116 C CA . ILE A 1 259 ? 15.857 7.414 -8.272 1.00 90.06 259 ILE A CA 1
ATOM 2117 C C . ILE A 1 259 ? 16.262 6.093 -8.920 1.00 90.06 259 ILE A C 1
ATOM 2119 O O . ILE A 1 259 ? 17.250 6.017 -9.652 1.00 90.06 259 ILE A O 1
ATOM 2123 N N . ILE A 1 260 ? 15.463 5.050 -8.702 1.00 91.19 260 ILE A N 1
ATOM 2124 C CA . ILE A 1 260 ? 15.619 3.774 -9.394 1.00 91.19 260 ILE A CA 1
ATOM 2125 C C . ILE A 1 260 ? 15.200 3.994 -10.846 1.00 91.19 260 ILE A C 1
ATOM 2127 O O . ILE A 1 260 ? 14.060 4.371 -11.104 1.00 91.19 260 ILE A O 1
ATOM 2131 N N . GLN A 1 261 ? 16.094 3.743 -11.803 1.00 89.25 261 GLN A N 1
ATOM 2132 C CA . GLN A 1 261 ? 15.838 3.992 -13.231 1.00 89.25 261 GLN A CA 1
ATOM 2133 C C . GLN A 1 261 ? 14.522 3.370 -13.719 1.00 89.25 261 GLN A C 1
ATOM 2135 O O . GLN A 1 261 ? 13.731 4.033 -14.381 1.00 89.25 261 GLN A O 1
ATOM 2140 N N . ASP A 1 262 ? 14.236 2.141 -13.294 1.00 89.62 262 ASP A N 1
ATOM 2141 C CA . ASP A 1 262 ? 13.028 1.397 -13.675 1.00 89.62 262 ASP A CA 1
ATOM 2142 C C . ASP A 1 262 ? 11.714 1.993 -13.146 1.00 89.62 262 ASP A C 1
ATOM 2144 O O . ASP A 1 262 ? 10.626 1.559 -13.549 1.00 89.62 262 ASP A O 1
ATOM 2148 N N . SER A 1 263 ? 11.806 2.976 -12.243 1.00 88.44 263 SER A N 1
ATOM 2149 C CA . SER A 1 263 ? 10.663 3.773 -11.808 1.00 88.44 263 SER A CA 1
ATOM 2150 C C . SER A 1 263 ? 10.195 4.744 -12.867 1.00 88.44 263 SER A C 1
ATOM 2152 O O . SER A 1 263 ? 8.989 4.952 -12.951 1.00 88.44 263 SER A O 1
ATOM 2154 N N . VAL A 1 264 ? 11.087 5.240 -13.729 1.00 87.44 264 VAL A N 1
ATOM 2155 C CA . VAL A 1 264 ? 10.741 6.077 -14.878 1.00 87.44 264 VAL A CA 1
ATOM 2156 C C . VAL A 1 264 ? 10.187 5.185 -15.980 1.00 87.44 264 VAL A C 1
ATOM 2158 O O . VAL A 1 264 ? 10.903 4.637 -16.812 1.00 87.44 264 VAL A O 1
ATOM 2161 N N . ASN A 1 265 ? 8.873 5.012 -15.965 1.00 85.56 265 ASN A N 1
ATOM 2162 C CA . ASN A 1 265 ? 8.173 4.153 -16.907 1.00 85.56 265 ASN A CA 1
ATOM 2163 C C . ASN A 1 265 ? 7.070 4.914 -17.652 1.00 85.56 265 ASN A C 1
ATOM 2165 O O . ASN A 1 265 ? 6.859 6.116 -17.479 1.00 85.56 265 ASN A O 1
ATOM 2169 N N . PHE A 1 266 ? 6.351 4.191 -18.505 1.00 87.31 266 PHE A N 1
ATOM 2170 C CA . PHE A 1 266 ? 5.312 4.752 -19.363 1.00 87.31 266 PHE A CA 1
ATOM 2171 C C . PHE A 1 266 ? 4.061 5.241 -18.614 1.00 87.31 266 PHE A C 1
ATOM 2173 O O . PHE A 1 266 ? 3.251 5.933 -19.225 1.00 87.31 266 PHE A O 1
ATOM 2180 N N . TYR A 1 267 ? 3.887 4.916 -17.326 1.00 84.25 267 TYR A N 1
ATOM 2181 C CA . TYR A 1 267 ? 2.811 5.492 -16.511 1.00 84.25 267 TYR A CA 1
ATOM 2182 C C . TYR A 1 267 ? 3.133 6.932 -16.096 1.00 84.25 267 TYR A C 1
ATOM 2184 O O . TYR A 1 267 ? 2.249 7.781 -16.078 1.00 84.25 267 TYR A O 1
ATOM 2192 N N . ILE A 1 268 ? 4.406 7.225 -15.818 1.00 85.31 268 ILE A N 1
ATOM 2193 C CA . ILE A 1 268 ? 4.868 8.568 -15.426 1.00 85.31 268 ILE A CA 1
ATOM 2194 C C . ILE A 1 268 ? 5.203 9.406 -16.656 1.00 85.31 268 ILE A C 1
ATOM 2196 O O . ILE A 1 268 ? 4.908 10.598 -16.718 1.00 85.31 268 ILE A O 1
ATOM 2200 N N . CYS A 1 269 ? 5.835 8.778 -17.647 1.00 86.38 269 CYS A N 1
ATOM 2201 C CA . CYS A 1 269 ? 6.290 9.412 -18.875 1.00 86.38 269 CYS A CA 1
ATOM 2202 C C . CYS A 1 269 ? 5.678 8.705 -20.097 1.00 86.38 269 CYS A C 1
ATOM 2204 O O . CYS A 1 269 ? 6.395 7.997 -20.805 1.00 86.38 269 CYS A O 1
ATOM 2206 N N . PRO A 1 270 ? 4.378 8.897 -20.406 1.00 87.12 270 PRO A N 1
ATOM 2207 C CA . PRO A 1 270 ? 3.736 8.235 -21.548 1.00 87.12 270 PRO A CA 1
ATOM 2208 C C . PRO A 1 270 ? 4.437 8.504 -22.887 1.00 87.12 270 PRO A C 1
ATOM 2210 O O . PRO A 1 270 ? 4.544 7.617 -23.732 1.00 87.12 270 PRO A O 1
ATOM 2213 N N . ASN A 1 271 ? 4.990 9.712 -23.057 1.00 88.25 271 ASN A N 1
ATOM 2214 C CA . ASN A 1 271 ? 5.726 10.102 -24.263 1.00 88.25 271 ASN A CA 1
ATOM 2215 C C . ASN A 1 271 ? 7.027 9.310 -24.471 1.00 88.25 271 ASN A C 1
ATOM 2217 O O . ASN A 1 271 ? 7.480 9.198 -25.608 1.00 88.25 271 ASN A O 1
ATOM 2221 N N . MET A 1 272 ? 7.569 8.674 -23.426 1.00 88.69 272 MET A N 1
ATOM 2222 C CA . MET A 1 272 ? 8.752 7.819 -23.536 1.00 88.69 272 MET A CA 1
ATOM 2223 C C . MET A 1 272 ? 8.533 6.673 -24.533 1.00 88.69 272 MET A C 1
ATOM 2225 O O . MET A 1 272 ? 9.463 6.281 -25.230 1.00 88.69 272 MET A O 1
ATOM 2229 N N . LEU A 1 273 ? 7.303 6.159 -24.663 1.00 91.12 273 LEU A N 1
ATOM 2230 C CA . LEU A 1 273 ? 6.994 5.106 -25.636 1.00 91.12 273 LEU A CA 1
ATOM 2231 C C . LEU A 1 273 ? 7.172 5.585 -27.082 1.00 91.12 273 LEU A C 1
ATOM 2233 O O . LEU A 1 273 ? 7.668 4.829 -27.918 1.00 91.12 273 LEU A O 1
ATOM 2237 N N . LYS A 1 274 ? 6.806 6.841 -27.373 1.00 90.06 274 LYS A N 1
ATOM 2238 C CA . LYS A 1 274 ? 6.985 7.444 -28.700 1.00 90.06 274 LYS A CA 1
ATOM 2239 C C . LYS A 1 274 ? 8.465 7.609 -29.017 1.00 90.06 274 LYS A C 1
ATOM 2241 O O . LYS A 1 274 ? 8.895 7.198 -30.091 1.00 90.06 274 LYS A O 1
ATOM 2246 N N . ASP A 1 275 ? 9.244 8.120 -28.066 1.00 88.19 275 ASP A N 1
ATOM 2247 C CA . ASP A 1 275 ? 10.686 8.321 -28.242 1.00 88.19 275 ASP A CA 1
ATOM 2248 C C . ASP A 1 275 ? 11.424 6.997 -28.428 1.00 88.19 275 ASP A C 1
ATOM 2250 O O . ASP A 1 275 ? 12.263 6.870 -29.323 1.00 88.19 275 ASP A O 1
ATOM 2254 N N . ILE A 1 276 ? 11.082 5.984 -27.625 1.00 88.50 276 ILE A N 1
ATOM 2255 C CA . ILE A 1 276 ? 11.624 4.636 -27.783 1.00 88.50 276 ILE A CA 1
ATOM 2256 C C . ILE A 1 276 ? 11.269 4.107 -29.178 1.00 88.50 276 ILE A C 1
ATOM 2258 O O . ILE A 1 276 ? 12.157 3.660 -29.895 1.00 88.50 276 ILE A O 1
ATOM 2262 N N . ASN A 1 277 ? 10.011 4.215 -29.616 1.00 90.12 277 ASN A N 1
ATOM 2263 C CA . ASN A 1 277 ? 9.593 3.743 -30.939 1.00 90.12 277 ASN A CA 1
ATOM 2264 C C . ASN A 1 277 ? 10.308 4.457 -32.096 1.00 90.12 277 ASN A C 1
ATOM 2266 O O . ASN A 1 277 ? 10.702 3.794 -33.056 1.00 90.12 277 ASN A O 1
ATOM 2270 N N . ILE A 1 278 ? 10.510 5.776 -32.010 1.00 88.88 278 ILE A N 1
ATOM 2271 C CA . ILE A 1 278 ? 11.279 6.542 -33.004 1.00 88.88 278 ILE A CA 1
ATOM 2272 C C . ILE A 1 278 ? 12.712 6.004 -33.084 1.00 88.88 278 ILE A C 1
ATOM 2274 O O . ILE A 1 278 ? 13.197 5.702 -34.175 1.00 88.88 278 ILE A O 1
ATOM 2278 N N . ASN A 1 279 ? 13.367 5.819 -31.935 1.00 87.88 279 ASN A N 1
ATOM 2279 C CA . ASN A 1 279 ? 14.738 5.313 -31.875 1.00 87.88 279 ASN A CA 1
ATOM 2280 C C . ASN A 1 279 ? 14.859 3.863 -32.364 1.00 87.88 279 ASN A C 1
ATOM 2282 O O . ASN A 1 279 ? 15.821 3.525 -33.054 1.00 87.88 279 ASN A O 1
ATOM 2286 N N . ILE A 1 280 ? 13.886 3.009 -32.042 1.00 88.69 280 ILE A N 1
ATOM 2287 C CA . ILE A 1 280 ? 13.829 1.622 -32.514 1.00 88.69 280 ILE A CA 1
ATOM 2288 C C . ILE A 1 280 ? 13.683 1.578 -34.033 1.00 88.69 280 ILE A C 1
ATOM 2290 O O . ILE A 1 280 ? 14.429 0.860 -34.697 1.00 88.69 280 ILE A O 1
ATOM 2294 N N . ASN A 1 281 ? 12.762 2.365 -34.593 1.00 87.44 281 ASN A N 1
ATOM 2295 C CA . ASN A 1 281 ? 12.556 2.409 -36.035 1.00 87.44 281 ASN A CA 1
ATOM 2296 C C . ASN A 1 281 ? 13.821 2.905 -36.755 1.00 87.44 281 ASN A C 1
ATOM 2298 O O . ASN A 1 281 ? 14.278 2.276 -37.704 1.00 87.44 281 ASN A O 1
ATOM 2302 N N . ALA A 1 282 ? 14.448 3.970 -36.244 1.00 87.75 282 ALA A N 1
ATOM 2303 C CA . ALA A 1 282 ? 15.664 4.536 -36.824 1.00 87.75 282 ALA A CA 1
ATOM 2304 C C . ALA A 1 282 ? 16.879 3.588 -36.768 1.00 87.75 282 ALA A C 1
ATOM 2306 O O . ALA A 1 282 ? 17.667 3.556 -37.708 1.00 87.75 282 ALA A O 1
ATOM 2307 N N . ARG A 1 283 ? 17.054 2.823 -35.679 1.00 86.88 283 ARG A N 1
ATOM 2308 C CA . ARG A 1 283 ? 18.243 1.968 -35.474 1.00 86.88 283 ARG A CA 1
ATOM 2309 C C . ARG A 1 283 ? 18.074 0.534 -35.961 1.00 86.88 283 ARG A C 1
ATOM 2311 O O . ARG A 1 283 ? 19.052 -0.095 -36.349 1.00 86.88 283 ARG A O 1
ATOM 2318 N N . CYS A 1 284 ? 16.863 -0.005 -35.881 1.00 83.69 284 CYS A N 1
ATOM 2319 C CA . CYS A 1 284 ? 16.597 -1.422 -36.118 1.00 83.69 284 CYS A CA 1
ATOM 2320 C C . CYS A 1 284 ? 15.666 -1.670 -37.310 1.00 83.69 284 CYS A C 1
ATOM 2322 O O . CYS A 1 284 ? 15.434 -2.831 -37.644 1.00 83.69 284 CYS A O 1
ATOM 2324 N N . GLY A 1 285 ? 15.093 -0.622 -37.916 1.00 84.62 285 GLY A N 1
ATOM 2325 C CA . GLY A 1 285 ? 14.134 -0.748 -39.018 1.00 84.62 285 GLY A CA 1
ATOM 2326 C C . GLY A 1 285 ? 12.866 -1.520 -38.643 1.00 84.62 285 GLY A C 1
ATOM 2327 O O . GLY A 1 285 ? 12.185 -2.051 -39.518 1.00 84.62 285 GLY A O 1
ATOM 2328 N N . CYS A 1 286 ? 12.561 -1.648 -37.347 1.00 82.81 286 CYS A N 1
ATOM 2329 C CA . CYS A 1 286 ? 11.432 -2.430 -36.860 1.00 82.81 286 CYS A CA 1
ATOM 2330 C C . CYS A 1 286 ? 10.387 -1.541 -36.178 1.00 82.81 286 CYS A C 1
ATOM 2332 O O . CYS A 1 286 ? 10.703 -0.539 -35.540 1.00 82.81 286 CYS A O 1
ATOM 2334 N N . LYS A 1 287 ? 9.111 -1.922 -36.314 1.00 86.62 287 LYS A N 1
ATOM 2335 C CA . LYS A 1 287 ? 7.983 -1.237 -35.677 1.00 86.62 287 LYS A CA 1
ATOM 2336 C C . LYS A 1 287 ? 7.427 -2.114 -34.564 1.00 86.62 287 LYS A C 1
ATOM 2338 O O . LYS A 1 287 ? 7.005 -3.244 -34.807 1.00 86.62 287 LYS A O 1
ATOM 2343 N N . ILE A 1 288 ? 7.416 -1.593 -33.343 1.00 90.50 288 ILE A N 1
ATOM 2344 C CA . ILE A 1 288 ? 6.818 -2.252 -32.180 1.00 90.50 288 ILE A CA 1
ATOM 2345 C C . ILE A 1 288 ? 5.566 -1.459 -31.796 1.00 90.50 288 ILE A C 1
ATOM 2347 O O . ILE A 1 288 ? 5.603 -0.238 -31.697 1.00 90.50 288 ILE A O 1
ATOM 2351 N N . ASN A 1 289 ? 4.430 -2.142 -31.634 1.00 92.38 289 ASN A N 1
ATOM 2352 C CA . ASN A 1 289 ? 3.217 -1.503 -31.115 1.00 92.38 289 ASN A CA 1
ATOM 2353 C C . ASN A 1 289 ? 3.428 -1.113 -29.634 1.00 92.38 289 ASN A C 1
ATOM 2355 O O . ASN A 1 289 ? 4.137 -1.802 -28.896 1.00 92.38 289 ASN A O 1
ATOM 2359 N N . GLU A 1 290 ? 2.791 -0.026 -29.196 1.00 92.31 290 GLU A N 1
ATOM 2360 C CA . GLU A 1 290 ? 2.946 0.499 -27.834 1.00 92.31 290 GLU A CA 1
ATOM 2361 C C . GLU A 1 290 ? 2.551 -0.501 -26.741 1.00 92.31 290 GLU A C 1
ATOM 2363 O O . GLU A 1 290 ? 3.267 -0.618 -25.754 1.00 92.31 290 GLU A O 1
ATOM 2368 N N . ASP A 1 291 ? 1.479 -1.275 -26.908 1.00 93.69 291 ASP A N 1
ATOM 2369 C CA . ASP A 1 291 ? 1.053 -2.281 -25.924 1.00 93.69 291 ASP A CA 1
ATOM 2370 C C . ASP A 1 291 ? 2.089 -3.391 -25.754 1.00 93.69 291 ASP A C 1
ATOM 2372 O O . ASP A 1 291 ? 2.364 -3.841 -24.639 1.00 93.69 291 ASP A O 1
ATOM 2376 N N . LYS A 1 292 ? 2.722 -3.815 -26.852 1.00 93.69 292 LYS A N 1
ATOM 2377 C CA . LYS A 1 292 ? 3.836 -4.763 -26.801 1.00 93.69 292 LYS A CA 1
ATOM 2378 C C . LYS A 1 292 ? 5.036 -4.152 -26.081 1.00 93.69 292 LYS A C 1
ATOM 2380 O O . LYS A 1 292 ? 5.663 -4.846 -25.285 1.00 93.69 292 LYS A O 1
ATOM 2385 N N . LEU A 1 293 ? 5.342 -2.876 -26.320 1.00 93.25 293 LEU A N 1
ATOM 2386 C CA . LEU A 1 293 ? 6.431 -2.176 -25.636 1.00 93.25 293 LEU A CA 1
ATOM 2387 C C . LEU A 1 293 ? 6.153 -2.007 -24.133 1.00 93.25 293 LEU A C 1
ATOM 2389 O O . LEU A 1 293 ? 7.037 -2.281 -23.324 1.00 93.25 293 LEU A O 1
ATOM 2393 N N . LYS A 1 294 ? 4.917 -1.663 -23.747 1.00 94.12 294 LYS A N 1
ATOM 2394 C CA . LYS A 1 294 ? 4.469 -1.625 -22.344 1.00 94.12 294 LYS A CA 1
ATOM 2395 C C . LYS A 1 294 ? 4.683 -2.975 -21.663 1.00 94.12 294 LYS A C 1
ATOM 2397 O O . LYS A 1 294 ? 5.272 -3.024 -20.587 1.00 94.12 294 LYS A O 1
ATOM 2402 N N . LYS A 1 295 ? 4.286 -4.077 -22.316 1.00 94.69 295 LYS A N 1
ATOM 2403 C CA . LYS A 1 295 ? 4.520 -5.442 -21.812 1.00 94.69 295 LYS A CA 1
ATOM 2404 C C . LYS A 1 295 ? 6.015 -5.749 -21.675 1.00 94.69 295 LYS A C 1
ATOM 2406 O O . LYS A 1 295 ? 6.423 -6.277 -20.648 1.00 94.69 295 LYS A O 1
ATOM 2411 N N . ILE A 1 296 ? 6.835 -5.393 -22.665 1.00 94.19 296 ILE A N 1
ATOM 2412 C CA . ILE A 1 296 ? 8.294 -5.578 -22.607 1.00 94.19 296 ILE A CA 1
ATOM 2413 C C . ILE A 1 296 ? 8.889 -4.852 -21.390 1.00 94.19 296 ILE A C 1
ATOM 2415 O O . ILE A 1 296 ? 9.593 -5.477 -20.603 1.00 94.19 296 ILE A O 1
ATOM 2419 N N . ILE A 1 297 ? 8.571 -3.568 -21.199 1.00 93.31 297 ILE A N 1
ATOM 2420 C CA . ILE A 1 297 ? 9.070 -2.771 -20.065 1.00 93.31 297 ILE A CA 1
ATOM 2421 C C . ILE A 1 297 ? 8.574 -3.353 -18.734 1.00 93.31 297 ILE A C 1
ATOM 2423 O O . ILE A 1 297 ? 9.364 -3.553 -17.814 1.00 93.31 297 ILE A O 1
ATOM 2427 N N . TRP A 1 298 ? 7.283 -3.683 -18.636 1.00 93.88 298 TRP A N 1
ATOM 2428 C CA . TRP A 1 298 ? 6.693 -4.225 -17.413 1.00 93.88 298 TRP A CA 1
ATOM 2429 C C . TRP A 1 298 ? 7.325 -5.558 -16.996 1.00 93.88 298 TRP A C 1
ATOM 2431 O O . TRP A 1 298 ? 7.853 -5.668 -15.891 1.00 93.88 298 TRP A O 1
ATOM 2441 N N . TYR A 1 299 ? 7.328 -6.562 -17.876 1.00 94.56 299 TYR A N 1
ATOM 2442 C CA . TYR A 1 299 ? 7.768 -7.917 -17.521 1.00 94.56 299 TYR A CA 1
ATOM 2443 C C . TYR A 1 299 ? 9.291 -8.063 -17.397 1.00 94.56 299 TYR A C 1
ATOM 2445 O O . TYR A 1 299 ? 9.764 -9.024 -16.786 1.00 94.56 299 TYR A O 1
ATOM 2453 N N . CYS A 1 300 ? 10.073 -7.152 -17.984 1.00 94.19 300 CYS A N 1
ATOM 2454 C CA . CYS A 1 300 ? 11.535 -7.227 -17.958 1.00 94.19 300 CYS A CA 1
ATOM 2455 C C . CYS A 1 300 ? 12.202 -6.212 -17.021 1.00 94.19 300 CYS A C 1
ATOM 2457 O O . CYS A 1 300 ? 13.375 -6.404 -16.713 1.00 94.19 300 CYS A O 1
ATOM 2459 N N . SER A 1 301 ? 11.480 -5.193 -16.544 1.00 93.00 301 SER A N 1
ATOM 2460 C CA . SER A 1 301 ? 12.024 -4.129 -15.692 1.00 93.00 301 SER A CA 1
ATOM 2461 C C . SER A 1 301 ? 11.064 -3.780 -14.542 1.00 93.00 301 SER A C 1
ATOM 2463 O O . SER A 1 301 ? 11.223 -4.309 -13.435 1.00 93.00 301 SER A O 1
ATOM 2465 N N . SER A 1 302 ? 10.047 -2.939 -14.770 1.00 91.62 302 SER A N 1
ATOM 2466 C CA . SER A 1 302 ? 9.284 -2.314 -13.679 1.00 91.62 302 SER A CA 1
ATOM 2467 C C . SER A 1 302 ? 8.538 -3.322 -12.800 1.00 91.62 302 SER A C 1
ATOM 2469 O O . SER A 1 302 ? 8.489 -3.139 -11.587 1.00 91.62 302 SER A O 1
ATOM 2471 N N . GLY A 1 303 ? 7.989 -4.396 -13.373 1.00 92.50 303 GLY A N 1
ATOM 2472 C CA . GLY A 1 303 ? 7.184 -5.396 -12.663 1.00 92.50 303 GLY A CA 1
ATOM 2473 C C . GLY A 1 303 ? 7.984 -6.468 -11.916 1.00 92.50 303 GLY A C 1
ATOM 2474 O O . GLY A 1 303 ? 7.389 -7.334 -11.285 1.00 92.50 303 GLY A O 1
ATOM 2475 N N . VAL A 1 304 ? 9.320 -6.455 -11.980 1.00 93.81 304 VAL A N 1
ATOM 2476 C CA . VAL A 1 304 ? 10.154 -7.496 -11.355 1.00 93.81 304 VAL A CA 1
ATOM 2477 C C . VAL A 1 304 ? 10.151 -7.356 -9.830 1.00 93.81 304 VAL A C 1
ATOM 2479 O O . VAL A 1 304 ? 10.710 -6.396 -9.299 1.00 93.81 304 VAL A O 1
ATOM 2482 N N . ASN A 1 305 ? 9.580 -8.341 -9.130 1.00 95.56 305 ASN A N 1
ATOM 2483 C CA . ASN A 1 305 ? 9.597 -8.452 -7.666 1.00 95.56 305 ASN A CA 1
ATOM 2484 C C . ASN A 1 305 ? 10.630 -9.490 -7.183 1.00 95.56 305 ASN A C 1
ATOM 2486 O O . ASN A 1 305 ? 10.724 -10.581 -7.755 1.00 95.56 305 ASN A O 1
ATOM 2490 N N . THR A 1 306 ? 11.419 -9.153 -6.153 1.00 94.56 306 THR A N 1
ATOM 2491 C CA . THR A 1 306 ? 12.476 -10.030 -5.602 1.00 94.56 306 THR A CA 1
ATOM 2492 C C . THR A 1 306 ? 11.928 -11.163 -4.738 1.00 94.56 306 THR A C 1
ATOM 2494 O O . THR A 1 306 ? 12.593 -12.184 -4.593 1.00 94.56 306 THR A O 1
ATOM 2497 N N . ARG A 1 307 ? 10.688 -11.044 -4.246 1.00 92.81 307 ARG A N 1
ATOM 2498 C CA . ARG A 1 307 ? 9.969 -12.087 -3.486 1.00 92.81 307 ARG A CA 1
ATOM 2499 C C . ARG A 1 307 ? 9.386 -13.187 -4.377 1.00 92.81 307 ARG A C 1
ATOM 2501 O O . ARG A 1 307 ? 8.632 -14.041 -3.921 1.00 92.81 307 ARG A O 1
ATOM 2508 N N . GLY A 1 308 ? 9.708 -13.148 -5.666 1.00 87.94 308 GLY A N 1
ATOM 2509 C CA . GLY A 1 308 ? 9.127 -14.010 -6.678 1.00 87.94 308 GLY A CA 1
ATOM 2510 C C . GLY A 1 308 ? 8.038 -13.310 -7.484 1.00 87.94 308 GLY A C 1
ATOM 2511 O O . GLY A 1 308 ? 7.507 -12.254 -7.132 1.00 87.94 308 GLY A O 1
ATOM 2512 N N . ASN A 1 309 ? 7.744 -13.912 -8.628 1.00 87.69 309 ASN A N 1
ATOM 2513 C CA . ASN A 1 309 ? 6.667 -13.497 -9.511 1.00 87.69 309 ASN A CA 1
ATOM 2514 C C . ASN A 1 309 ? 5.822 -14.728 -9.842 1.00 87.69 309 ASN A C 1
ATOM 2516 O O . ASN A 1 309 ? 6.321 -15.855 -9.744 1.00 87.69 309 ASN A O 1
ATOM 2520 N N . SER A 1 310 ? 4.571 -14.518 -10.259 1.00 82.31 310 SER A N 1
ATOM 2521 C CA . SER A 1 310 ? 3.696 -15.616 -10.671 1.00 82.31 310 SER A CA 1
ATOM 2522 C C . SER A 1 310 ? 4.316 -16.412 -11.829 1.00 82.31 310 SER A C 1
ATOM 2524 O O . SER A 1 310 ? 5.190 -15.925 -12.562 1.00 82.31 310 SER A O 1
ATOM 2526 N N . LYS A 1 311 ? 3.877 -17.664 -12.000 1.00 83.69 311 LYS A N 1
ATOM 2527 C CA . LYS A 1 311 ? 4.333 -18.517 -13.113 1.00 83.69 311 LYS A CA 1
ATOM 2528 C C . LYS A 1 311 ? 4.103 -17.828 -14.460 1.00 83.69 311 LYS A C 1
ATOM 2530 O O . LYS A 1 311 ? 5.004 -17.820 -15.302 1.00 83.69 311 LYS A O 1
ATOM 2535 N N . ASP A 1 312 ? 2.962 -17.169 -14.599 1.00 81.69 312 ASP A N 1
ATOM 2536 C CA . ASP A 1 312 ? 2.565 -16.427 -15.790 1.00 81.69 312 ASP A CA 1
ATOM 2537 C C . ASP A 1 312 ? 3.501 -15.248 -16.042 1.00 81.69 312 ASP A C 1
ATOM 2539 O O . ASP A 1 312 ? 4.022 -15.086 -17.149 1.00 81.69 312 ASP A O 1
ATOM 2543 N N . PHE A 1 313 ? 3.839 -14.479 -15.002 1.00 88.94 313 PHE A N 1
ATOM 2544 C CA . PHE A 1 313 ? 4.830 -13.411 -15.119 1.00 88.94 313 PHE A CA 1
ATOM 2545 C C . PHE A 1 313 ? 6.176 -13.941 -15.631 1.00 88.94 313 PHE A C 1
ATOM 2547 O O . PHE A 1 313 ? 6.777 -13.349 -16.530 1.00 88.94 313 PHE A O 1
ATOM 2554 N N . LEU A 1 314 ? 6.661 -15.068 -15.097 1.00 88.06 314 LEU A N 1
ATOM 2555 C CA . LEU A 1 314 ? 7.924 -15.671 -15.537 1.00 88.06 314 LEU A CA 1
ATOM 2556 C C . LEU A 1 314 ? 7.855 -16.157 -16.991 1.00 88.06 314 LEU A C 1
ATOM 2558 O O . LEU A 1 314 ? 8.829 -16.001 -17.734 1.00 88.06 314 LEU A O 1
ATOM 2562 N N . GLN A 1 315 ? 6.716 -16.702 -17.421 1.00 89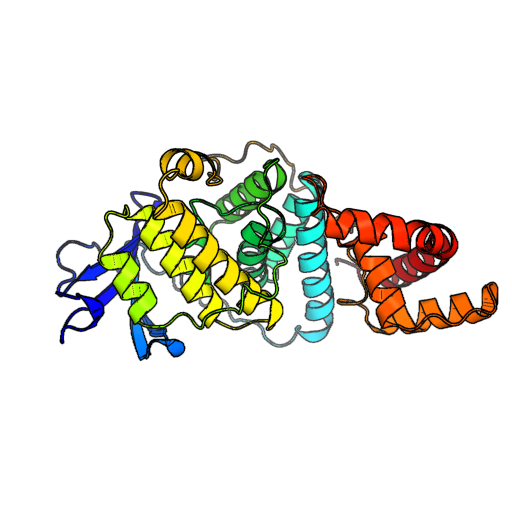.50 315 GLN A N 1
ATOM 2563 C CA . GLN A 1 315 ? 6.483 -17.088 -18.811 1.00 89.50 315 GLN A CA 1
ATOM 2564 C C . GLN A 1 315 ? 6.531 -15.868 -19.741 1.00 89.50 315 GLN A C 1
ATOM 2566 O O . GLN A 1 315 ? 7.247 -15.886 -20.749 1.00 89.50 315 GLN A O 1
ATOM 2571 N N . TYR A 1 316 ? 5.840 -14.781 -19.387 1.00 90.94 316 TYR A N 1
ATOM 2572 C CA . TYR A 1 316 ? 5.880 -13.533 -20.148 1.00 90.94 316 TYR A CA 1
ATOM 2573 C C . TYR A 1 316 ? 7.277 -12.914 -20.164 1.00 90.94 316 TYR A C 1
ATOM 2575 O O . TYR A 1 316 ? 7.743 -12.493 -21.224 1.00 90.94 316 TYR A O 1
ATOM 2583 N N . ARG A 1 317 ? 7.995 -12.921 -19.037 1.00 92.50 317 ARG A N 1
ATOM 2584 C CA . ARG A 1 317 ? 9.381 -12.446 -18.981 1.00 92.50 317 ARG A CA 1
ATOM 2585 C C . ARG A 1 317 ? 10.270 -13.234 -19.937 1.00 92.50 317 ARG A C 1
ATOM 2587 O O . ARG A 1 317 ? 10.967 -12.615 -20.731 1.00 92.50 317 ARG A O 1
ATOM 2594 N N . ARG A 1 318 ? 10.208 -14.571 -19.942 1.00 94.62 318 ARG A N 1
ATOM 2595 C CA . ARG A 1 318 ? 10.964 -15.408 -20.900 1.00 94.62 318 ARG A CA 1
ATOM 2596 C C . ARG A 1 318 ? 10.625 -15.071 -22.354 1.00 94.62 318 ARG A C 1
ATOM 2598 O O . ARG A 1 318 ? 11.524 -15.003 -23.185 1.00 94.62 318 ARG A O 1
ATOM 2605 N N . LYS A 1 319 ? 9.347 -14.811 -22.650 1.00 95.44 319 LYS A N 1
ATOM 2606 C CA . LYS A 1 319 ? 8.876 -14.412 -23.985 1.00 95.44 319 LYS A CA 1
ATOM 2607 C C . LYS A 1 319 ? 9.425 -13.050 -24.428 1.00 95.44 319 LYS A C 1
ATOM 2609 O O . LYS A 1 319 ? 9.784 -12.896 -25.593 1.00 95.44 319 LYS A O 1
ATOM 2614 N N . TYR A 1 320 ? 9.462 -12.059 -23.538 1.00 95.12 320 TYR A N 1
ATOM 2615 C CA . TYR A 1 320 ? 9.826 -10.681 -23.891 1.00 95.12 320 TYR A CA 1
ATOM 2616 C C . TYR A 1 320 ? 11.311 -10.351 -23.705 1.00 95.12 320 TYR A C 1
ATOM 2618 O O . TYR A 1 320 ? 11.811 -9.457 -24.388 1.00 95.12 320 TYR A O 1
ATOM 2626 N N . TYR A 1 321 ? 12.037 -11.087 -22.859 1.00 95.38 321 TYR A N 1
ATOM 2627 C CA . TYR A 1 321 ? 13.429 -10.786 -22.516 1.00 95.38 321 TYR A CA 1
ATOM 2628 C C . TYR A 1 321 ? 14.389 -10.726 -23.718 1.00 95.38 321 TYR A C 1
ATOM 2630 O O . TYR A 1 321 ? 15.164 -9.775 -23.784 1.00 95.38 321 TYR A O 1
ATOM 2638 N N . PRO A 1 322 ? 14.322 -11.622 -24.728 1.00 94.75 322 PRO A N 1
ATOM 2639 C CA . PRO A 1 322 ? 15.197 -11.516 -25.900 1.00 94.75 322 PRO A CA 1
ATOM 2640 C C . PRO A 1 322 ? 14.995 -10.221 -26.697 1.00 94.75 322 PRO A C 1
ATOM 2642 O O . PRO A 1 322 ? 15.922 -9.728 -27.336 1.00 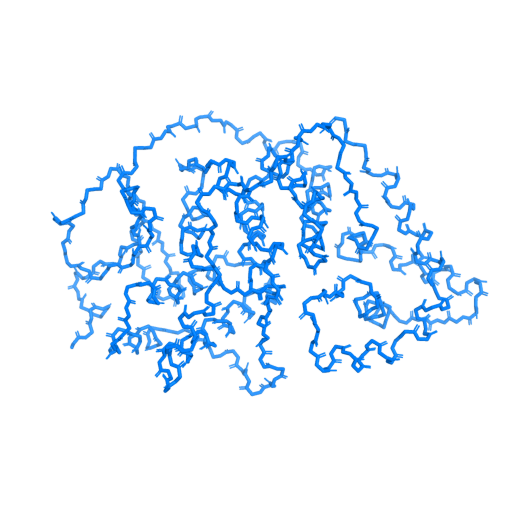94.75 322 PRO A O 1
ATOM 2645 N N . VAL A 1 323 ? 13.775 -9.674 -26.678 1.00 91.94 323 VAL A N 1
ATOM 2646 C CA . VAL A 1 323 ? 13.475 -8.380 -27.299 1.00 91.94 323 VAL A CA 1
ATOM 2647 C C . VAL A 1 323 ? 13.969 -7.254 -26.398 1.00 91.94 323 VAL A C 1
ATOM 2649 O O . VAL A 1 323 ? 14.635 -6.353 -26.890 1.00 91.94 323 VAL A O 1
ATOM 2652 N N . PHE A 1 324 ? 13.708 -7.332 -25.090 1.00 93.38 324 PHE A N 1
ATOM 2653 C CA . PHE A 1 324 ? 14.193 -6.354 -24.116 1.00 93.38 324 PHE A CA 1
ATOM 2654 C C . PHE A 1 324 ? 15.713 -6.178 -24.187 1.00 93.38 324 PHE A C 1
ATOM 2656 O O . PHE A 1 324 ? 16.172 -5.055 -24.337 1.00 93.38 324 PHE A O 1
ATOM 2663 N N . ALA A 1 325 ? 16.485 -7.267 -24.194 1.00 93.06 325 ALA A N 1
ATOM 2664 C CA . ALA A 1 325 ? 17.948 -7.223 -24.247 1.00 93.06 325 ALA A CA 1
ATOM 2665 C C . ALA A 1 325 ? 18.490 -6.480 -25.485 1.00 93.06 325 ALA A C 1
ATOM 2667 O O . ALA A 1 325 ? 19.502 -5.794 -25.411 1.00 93.06 325 ALA A O 1
ATOM 2668 N N . LYS A 1 326 ? 17.795 -6.555 -26.630 1.00 90.12 326 LYS A N 1
ATOM 2669 C CA . LYS A 1 326 ? 18.160 -5.791 -27.840 1.00 90.12 326 LYS A CA 1
ATOM 2670 C C . LYS A 1 326 ? 17.827 -4.301 -27.728 1.00 90.12 326 LYS A C 1
ATOM 2672 O O . LYS A 1 326 ? 18.418 -3.486 -28.430 1.00 90.12 326 LYS A O 1
ATOM 2677 N N . LEU A 1 327 ? 16.851 -3.961 -26.890 1.00 89.00 327 LEU A N 1
ATOM 2678 C CA . LEU A 1 327 ? 16.304 -2.615 -26.735 1.00 89.00 327 LEU A CA 1
ATOM 2679 C C . LEU A 1 327 ? 16.812 -1.891 -25.487 1.00 89.00 327 LEU A C 1
ATOM 2681 O O . LEU A 1 327 ? 16.607 -0.686 -25.378 1.00 89.00 327 LEU A O 1
ATOM 2685 N N . GLU A 1 328 ? 17.470 -2.595 -24.570 1.00 91.19 328 GLU A N 1
ATOM 2686 C CA . GLU A 1 328 ? 17.840 -2.118 -23.236 1.00 91.19 328 GLU A CA 1
ATOM 2687 C C . GLU A 1 328 ? 18.582 -0.781 -23.284 1.00 91.19 328 GLU A C 1
ATOM 2689 O O . GLU A 1 328 ? 18.173 0.174 -22.6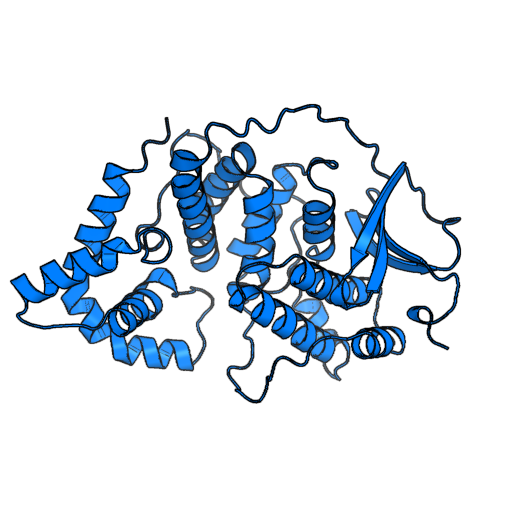33 1.00 91.19 328 GLU A O 1
ATOM 2694 N N . ASN A 1 329 ? 19.588 -0.652 -24.152 1.00 90.31 329 ASN A N 1
ATOM 2695 C CA . ASN A 1 329 ? 20.323 0.605 -24.312 1.00 90.31 329 ASN A CA 1
ATOM 2696 C C . ASN A 1 329 ? 19.434 1.767 -24.781 1.00 90.31 329 ASN A C 1
ATOM 2698 O O . ASN A 1 329 ? 19.624 2.899 -24.338 1.00 90.31 329 ASN A O 1
ATOM 2702 N N . ILE A 1 330 ? 18.466 1.514 -25.668 1.00 88.62 330 ILE A N 1
ATOM 2703 C CA . ILE A 1 330 ? 17.531 2.543 -26.149 1.00 88.62 330 ILE A CA 1
ATOM 2704 C C . ILE A 1 330 ? 16.595 2.955 -25.010 1.00 88.62 330 ILE A C 1
ATOM 2706 O O . ILE A 1 330 ? 16.445 4.146 -24.749 1.00 88.62 330 ILE A O 1
ATOM 2710 N N . ILE A 1 331 ? 16.023 1.974 -24.307 1.00 86.75 331 ILE A N 1
ATOM 2711 C CA . ILE A 1 331 ? 15.120 2.191 -23.172 1.00 86.75 331 ILE A CA 1
ATOM 2712 C C . ILE A 1 331 ? 15.837 2.987 -22.073 1.00 86.75 331 ILE A C 1
ATOM 2714 O O . ILE A 1 331 ? 15.334 4.023 -21.646 1.00 86.75 331 ILE A O 1
ATOM 2718 N N . ASN A 1 332 ? 17.043 2.570 -21.687 1.00 88.31 332 ASN A N 1
ATOM 2719 C CA . ASN A 1 332 ? 17.838 3.226 -20.649 1.00 88.31 332 ASN A CA 1
ATOM 2720 C C . ASN A 1 332 ? 18.262 4.641 -21.052 1.00 88.31 332 ASN A C 1
ATOM 2722 O O . ASN A 1 332 ? 18.257 5.544 -20.219 1.00 88.31 332 ASN A O 1
ATOM 2726 N N . THR A 1 333 ? 18.584 4.865 -22.330 1.00 88.19 333 THR A N 1
ATOM 2727 C CA . THR A 1 333 ? 18.879 6.216 -22.834 1.00 88.19 333 THR A CA 1
ATOM 2728 C C . THR A 1 333 ? 17.663 7.121 -22.668 1.00 88.19 333 THR A C 1
ATOM 2730 O O . THR A 1 333 ? 17.793 8.207 -22.108 1.00 88.19 333 THR A O 1
ATOM 2733 N N . SER A 1 334 ? 16.479 6.662 -23.090 1.00 84.88 334 SER A N 1
ATOM 2734 C CA . SER A 1 334 ? 15.239 7.419 -22.914 1.00 84.88 334 SER A CA 1
ATOM 2735 C C . SER A 1 334 ? 14.960 7.696 -21.436 1.00 84.88 334 SER A C 1
ATOM 2737 O O . SER A 1 334 ? 14.748 8.850 -21.075 1.00 84.88 334 SER A O 1
ATOM 2739 N N . ILE A 1 335 ? 15.043 6.683 -20.569 1.00 84.38 335 ILE A N 1
ATOM 2740 C CA . ILE A 1 335 ? 14.879 6.835 -19.114 1.00 84.38 335 ILE A CA 1
ATOM 2741 C C . ILE A 1 335 ? 15.809 7.922 -18.567 1.00 84.38 335 ILE A C 1
ATOM 2743 O O . ILE A 1 335 ? 15.346 8.843 -17.899 1.00 84.38 335 ILE A O 1
ATOM 2747 N N . ASN A 1 336 ? 17.100 7.871 -18.901 1.00 85.12 336 ASN A N 1
ATOM 2748 C CA . ASN A 1 336 ? 18.078 8.841 -18.417 1.00 85.12 336 ASN A CA 1
ATOM 2749 C C . ASN A 1 336 ? 17.753 10.269 -18.868 1.00 85.12 336 ASN A C 1
ATOM 2751 O O . ASN A 1 336 ? 17.896 11.197 -18.069 1.00 85.12 336 ASN A O 1
ATOM 2755 N N . THR A 1 337 ? 17.270 10.459 -20.101 1.00 84.38 337 THR A N 1
ATOM 2756 C CA . THR A 1 337 ? 16.798 11.764 -20.590 1.00 84.38 337 THR A CA 1
ATOM 2757 C C . THR A 1 337 ? 15.648 12.302 -19.737 1.00 84.38 337 THR A C 1
ATOM 2759 O O . THR A 1 337 ? 15.645 13.483 -19.384 1.00 84.38 337 THR A O 1
ATOM 2762 N N . TYR A 1 338 ? 14.693 11.452 -19.357 1.00 79.38 338 TYR A N 1
ATOM 2763 C CA . TYR A 1 338 ? 13.552 11.851 -18.529 1.00 79.38 338 TYR A CA 1
ATOM 2764 C C . TYR A 1 338 ? 13.925 12.079 -17.056 1.00 79.38 338 TYR A C 1
ATOM 2766 O O . TYR A 1 338 ? 13.396 13.005 -16.443 1.00 79.38 338 TYR A O 1
ATOM 2774 N N . SER A 1 339 ? 14.868 11.310 -16.505 1.00 75.56 339 SER A N 1
ATOM 2775 C CA . SER A 1 339 ? 15.355 11.490 -15.131 1.00 75.56 339 SER A CA 1
ATOM 2776 C C . SER A 1 339 ? 16.126 12.801 -14.953 1.00 75.56 339 SER A C 1
ATOM 2778 O O . SER A 1 339 ? 15.880 13.554 -14.014 1.00 75.56 339 SER A O 1
ATOM 2780 N N . SER A 1 340 ? 17.050 13.101 -15.869 1.00 70.56 340 SER A N 1
ATOM 2781 C CA . SER A 1 340 ? 17.969 14.244 -15.743 1.00 70.56 340 SER A CA 1
ATOM 2782 C C . SER A 1 340 ? 17.333 15.596 -16.082 1.00 70.56 340 SER A C 1
ATOM 2784 O O . SER A 1 340 ? 17.747 16.621 -15.546 1.00 70.56 340 SER A O 1
ATOM 2786 N N . SER A 1 341 ? 16.299 15.620 -16.928 1.00 59.12 341 SER A N 1
ATOM 2787 C CA . SER A 1 341 ? 15.635 16.863 -17.346 1.00 59.12 341 SER A CA 1
ATOM 2788 C C . SER A 1 341 ? 14.536 17.355 -16.395 1.00 59.12 341 SER A C 1
ATOM 2790 O O . SER A 1 341 ? 14.097 18.496 -16.536 1.00 59.12 341 SER A O 1
ATOM 2792 N N . LYS A 1 342 ? 14.066 16.530 -15.444 1.00 57.47 342 LYS A N 1
ATOM 2793 C CA . LYS A 1 342 ? 12.833 16.819 -14.680 1.00 57.47 342 LYS A CA 1
ATOM 2794 C C . LYS A 1 342 ? 12.916 16.679 -13.160 1.00 57.47 342 LYS A C 1
ATOM 2796 O O . LYS A 1 342 ? 11.932 16.978 -12.489 1.00 57.47 342 LYS A O 1
ATOM 2801 N N . ILE A 1 343 ? 14.050 16.256 -12.602 1.00 56.78 343 ILE A N 1
ATOM 2802 C CA . ILE A 1 343 ? 14.172 15.972 -11.165 1.00 56.78 343 ILE A CA 1
ATOM 2803 C C . ILE A 1 343 ? 15.380 16.720 -10.594 1.00 56.78 343 ILE A C 1
ATOM 2805 O O . ILE A 1 343 ? 16.380 16.124 -10.210 1.00 56.78 343 ILE A O 1
ATOM 2809 N N . LYS A 1 344 ? 15.306 18.051 -10.537 1.00 52.25 344 LYS A N 1
ATOM 2810 C CA . LYS A 1 344 ? 16.070 18.773 -9.516 1.00 52.25 344 LYS A CA 1
ATOM 2811 C C . LYS A 1 344 ? 15.206 18.809 -8.264 1.00 52.25 344 LYS A C 1
ATOM 2813 O O . LYS A 1 344 ? 14.123 19.393 -8.265 1.00 52.25 344 LYS A O 1
ATOM 2818 N N . ILE A 1 345 ? 15.640 18.084 -7.240 1.00 50.31 345 ILE A N 1
ATOM 2819 C CA . ILE A 1 345 ? 15.129 18.259 -5.886 1.00 50.31 345 ILE A CA 1
ATOM 2820 C C . ILE A 1 345 ? 15.917 19.451 -5.347 1.00 50.31 345 ILE A C 1
ATOM 2822 O O . ILE A 1 345 ? 17.028 19.272 -4.869 1.00 50.31 345 ILE A O 1
ATOM 2826 N N . GLU A 1 346 ? 15.413 20.655 -5.617 1.00 44.34 346 GLU A N 1
ATOM 2827 C CA . GLU A 1 346 ? 15.798 21.847 -4.851 1.00 44.34 346 GLU A CA 1
ATOM 2828 C C . GLU A 1 346 ? 15.082 21.849 -3.505 1.00 44.34 346 GLU A C 1
ATOM 2830 O O . GLU A 1 346 ? 13.912 21.372 -3.463 1.00 44.34 346 GLU A O 1
#

pLDDT: mean 86.08, std 12.69, range [40.81, 98.12]

Sequence (346 aa):
MNSLAKENVRTICYYSTKTGKVNWYFTSSRNNLDIKFSKEIRWKELKLNIELASDLEVTSNDQDINTRKLLSQTQKISLLLSNLQIAIRRQNLNCAIEIATQLYNIDQLGLLQKLSIISLDDVILLEDYPYLLFIITVYPTIKVELDMVLRIVECLVKSNRRDYLPDDDSFVVQNINLDFLIEIEKKNLNDLEISLIYSLYLRASYGGLDNDIYMLIGYCHLWKDRFMGQNRDIWDNHLLKTPTTLDSKIAIEGETVSIIQDSVNFYICPNMLKDINININARCGCKINEDKLKKIIWYCSSGVNTRGNSKDFLQYRRKYYPVFAKLENIINTSINTYSSSKIKIE

Radius of gyration: 21.91 Å; chains: 1; bounding box: 54×52×66 Å

Foldseek 3Di:
DFLQPDPQWAWEFEAEPVVRDTFIDGDNDPVVDQFQDWDWDALPQARHIYIYTYNDHWDPPPPDPPPPVPPLVVLVLLLLLLQLLQCLLALVLLLNLLSLVVCCVRPVLSLLLSLLLSCAARFHAALCLLVSLSDNVCPPRDDDDSQQSSLSSNLSSPGLHHDDQPPDPVPPLPRDYVVNLSVVVVDPFDRSLNSSLVSLQSSLSVDDPPVSSSSSSSVSVVSSCCCRDPNVVVVVVVHRYRDPGDPDPNDSPDLDRDRDLLSQDCVSPVCLLVQLQVVCCVPPVDGDDSVLVNLLSCLQGSVRGPSDDDPVSVVSNVVNVVVCVVSVVSSSVSSVVVCVPRDDSD

Organism: NCBI:txid1070528